Protein AF-A0A2V6I8I6-F1 (afdb_monomer)

Structure (mmCIF, N/CA/C/O backbone):
data_AF-A0A2V6I8I6-F1
#
_entry.id   AF-A0A2V6I8I6-F1
#
loop_
_atom_site.group_PDB
_atom_site.id
_atom_site.type_symbol
_atom_site.label_atom_id
_atom_site.label_alt_id
_atom_site.label_comp_id
_atom_site.label_asym_id
_atom_site.label_entity_id
_atom_site.label_seq_id
_atom_site.pdbx_PDB_ins_code
_atom_site.Cartn_x
_atom_site.Cartn_y
_atom_site.Cartn_z
_atom_site.occupancy
_atom_site.B_iso_or_equiv
_atom_site.auth_seq_id
_atom_site.auth_comp_id
_atom_s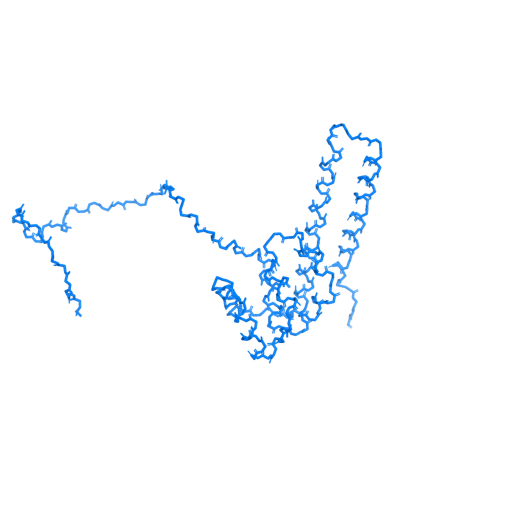ite.auth_asym_id
_atom_site.auth_atom_id
_atom_site.pdbx_PDB_model_num
ATOM 1 N N . MET A 1 1 ? 49.501 17.804 -8.052 1.00 42.06 1 MET A N 1
ATOM 2 C CA . MET A 1 1 ? 49.918 18.884 -7.128 1.00 42.06 1 MET A CA 1
ATOM 3 C C . MET A 1 1 ? 48.927 20.015 -7.360 1.00 42.06 1 MET A C 1
ATOM 5 O O . MET A 1 1 ? 48.888 20.485 -8.480 1.00 42.06 1 MET A O 1
ATOM 9 N N . ARG A 1 2 ? 47.898 20.267 -6.539 1.00 42.31 2 ARG A N 1
ATOM 10 C CA . ARG A 1 2 ? 47.811 20.448 -5.073 1.00 42.31 2 ARG A CA 1
ATOM 11 C C . ARG A 1 2 ? 48.575 21.709 -4.631 1.00 42.31 2 ARG A C 1
ATOM 13 O O . ARG A 1 2 ? 49.794 21.712 -4.727 1.00 42.31 2 ARG A O 1
ATOM 20 N N . GLY A 1 3 ? 47.825 22.701 -4.137 1.00 36.75 3 GLY A N 1
ATOM 21 C CA . GLY A 1 3 ? 48.242 24.088 -3.858 1.00 36.75 3 GLY A CA 1
ATOM 22 C C . GLY A 1 3 ? 47.828 24.974 -5.035 1.00 36.75 3 GLY A C 1
ATOM 23 O O . GLY A 1 3 ? 48.016 24.554 -6.162 1.00 36.75 3 GLY A O 1
ATOM 24 N N . GLU A 1 4 ? 47.165 26.117 -4.906 1.00 43.25 4 GLU A N 1
ATOM 25 C CA . GLU A 1 4 ? 47.156 27.172 -3.884 1.00 43.25 4 GLU A CA 1
ATOM 26 C C . GLU A 1 4 ? 45.717 27.750 -3.842 1.00 43.25 4 GLU A C 1
ATOM 28 O O . GLU A 1 4 ? 44.995 27.655 -4.826 1.00 43.25 4 GLU A O 1
ATOM 33 N N . VAL A 1 5 ? 45.146 28.251 -2.744 1.00 40.28 5 VAL A N 1
ATOM 34 C CA . VAL A 1 5 ? 45.544 29.493 -2.071 1.00 40.28 5 VAL A CA 1
ATOM 35 C C . VAL A 1 5 ? 45.120 29.429 -0.593 1.00 40.28 5 VAL A C 1
ATOM 37 O O . VAL A 1 5 ? 44.046 29.874 -0.198 1.00 40.28 5 VAL A O 1
ATOM 40 N N . SER A 1 6 ? 45.985 28.872 0.255 1.00 40.72 6 SER A N 1
ATOM 41 C CA . SER A 1 6 ? 45.969 29.171 1.690 1.00 40.72 6 SER A CA 1
ATOM 42 C C . SER A 1 6 ? 46.853 30.387 1.896 1.00 40.72 6 SER A C 1
ATOM 44 O O . SER A 1 6 ? 48.072 30.263 1.973 1.00 40.72 6 SER A O 1
ATOM 46 N N . ASN A 1 7 ? 46.252 31.572 1.955 1.00 37.06 7 ASN A N 1
ATOM 47 C CA . ASN A 1 7 ? 46.975 32.760 2.380 1.00 37.06 7 ASN A CA 1
ATOM 48 C C . ASN A 1 7 ? 46.072 33.688 3.194 1.00 37.06 7 ASN A C 1
ATOM 50 O O . ASN A 1 7 ? 45.289 34.457 2.643 1.00 37.06 7 ASN A O 1
ATOM 54 N N . LYS A 1 8 ? 46.204 33.592 4.519 1.00 43.31 8 LYS A N 1
ATOM 55 C CA . LYS A 1 8 ? 46.353 34.740 5.425 1.00 43.31 8 LYS A CA 1
ATOM 56 C C . LYS A 1 8 ? 46.844 34.234 6.783 1.00 43.31 8 LYS A C 1
ATOM 58 O O . LYS A 1 8 ? 46.110 34.137 7.759 1.00 43.31 8 LYS A O 1
ATOM 63 N N . MET A 1 9 ? 48.127 33.873 6.772 1.00 39.56 9 MET A N 1
ATOM 64 C CA . MET A 1 9 ? 48.990 33.760 7.945 1.00 39.56 9 MET A CA 1
ATOM 65 C C . MET A 1 9 ? 48.905 35.057 8.760 1.00 39.56 9 MET A C 1
ATOM 67 O O . MET A 1 9 ? 48.923 36.157 8.213 1.00 39.56 9 MET A O 1
ATOM 71 N N . SER A 1 10 ? 48.687 34.952 10.066 1.00 34.12 10 SER A N 1
ATOM 72 C CA . SER A 1 10 ? 49.778 34.777 11.033 1.00 34.12 10 SER A CA 1
ATOM 73 C C . SER A 1 10 ? 50.846 35.850 10.854 1.00 34.12 10 SER A C 1
ATOM 75 O O . SER A 1 10 ? 51.915 35.612 10.302 1.00 34.12 10 SER A O 1
ATOM 77 N N . ALA A 1 11 ? 50.568 37.040 11.377 1.00 42.19 11 ALA A N 1
ATOM 78 C CA . ALA A 1 11 ? 51.639 37.878 11.874 1.00 42.19 11 ALA A CA 1
ATOM 79 C C . ALA A 1 11 ? 51.901 37.467 13.327 1.00 42.19 11 ALA A C 1
ATOM 81 O O . ALA A 1 11 ? 51.006 37.573 14.161 1.00 42.19 11 ALA A O 1
ATOM 82 N N . ARG A 1 12 ? 53.159 37.098 13.600 1.00 47.72 12 ARG A N 1
ATOM 83 C CA . ARG A 1 12 ? 53.785 36.938 14.927 1.00 47.72 12 ARG A CA 1
ATOM 84 C C . ARG A 1 12 ? 53.616 35.570 15.592 1.00 47.72 12 ARG A C 1
ATOM 86 O O . ARG A 1 12 ? 52.873 35.429 16.548 1.00 47.72 12 ARG A O 1
ATOM 93 N N . LEU A 1 13 ? 54.406 34.600 15.143 1.00 45.06 13 LEU A N 1
ATOM 94 C CA . LEU A 1 13 ? 55.481 33.997 15.949 1.00 45.06 13 LEU A CA 1
ATOM 95 C C . LEU A 1 13 ? 56.161 32.933 15.078 1.00 45.06 13 LEU A C 1
ATOM 97 O O . LEU A 1 13 ? 55.559 31.921 14.739 1.00 45.06 13 LEU A O 1
ATOM 101 N N . GLY A 1 14 ? 57.393 33.206 14.647 1.00 49.47 14 GLY A N 1
ATOM 102 C CA . GLY A 1 14 ? 58.152 32.321 13.770 1.00 49.47 14 GLY A CA 1
ATOM 103 C C . GLY A 1 14 ? 58.474 30.988 14.437 1.00 49.47 14 GLY A C 1
ATOM 104 O O . GLY A 1 14 ? 59.374 30.928 15.269 1.00 49.47 14 GLY A O 1
ATOM 105 N N . VAL A 1 15 ? 57.774 29.928 14.028 1.00 49.12 15 VAL A N 1
ATOM 106 C CA . VAL A 1 15 ? 58.129 28.541 14.348 1.00 49.12 15 VAL A CA 1
ATOM 107 C C . VAL A 1 15 ? 57.947 27.675 13.085 1.00 49.12 15 VAL A C 1
ATOM 109 O O . VAL A 1 15 ? 56.864 27.688 12.497 1.00 49.12 15 VAL A O 1
ATOM 112 N N . PRO A 1 16 ? 58.996 26.970 12.614 1.00 48.06 16 PRO A N 1
ATOM 113 C CA . PRO A 1 16 ? 58.959 26.149 11.401 1.00 48.06 16 PRO A CA 1
ATOM 114 C C . PRO A 1 16 ? 58.152 24.847 11.571 1.00 48.06 16 PRO A C 1
ATOM 116 O O . PRO A 1 16 ? 58.114 24.245 12.640 1.00 48.06 16 PRO A O 1
ATOM 119 N N . ALA A 1 17 ? 57.528 24.392 10.477 1.00 48.44 17 ALA A N 1
ATOM 120 C CA . ALA A 1 17 ? 56.496 23.344 10.435 1.00 48.44 17 ALA A CA 1
ATOM 121 C C . ALA A 1 17 ? 56.936 21.917 10.838 1.00 48.44 17 ALA A C 1
ATOM 123 O O . ALA A 1 17 ? 56.091 21.031 10.945 1.00 48.44 17 ALA A O 1
ATOM 124 N N . SER A 1 18 ? 58.224 21.676 11.083 1.00 49.78 18 SER A N 1
ATOM 125 C CA . SER A 1 18 ? 58.762 20.323 11.297 1.00 49.78 18 SER A CA 1
ATOM 126 C C . SER A 1 18 ? 58.756 19.840 12.757 1.00 49.78 18 SER A C 1
ATOM 128 O O . SER A 1 18 ? 59.182 18.717 13.013 1.00 49.78 18 SER A O 1
ATOM 130 N N . GLU A 1 19 ? 58.257 20.631 13.715 1.00 47.44 19 GLU A N 1
ATOM 131 C CA . GLU A 1 19 ? 58.084 20.188 15.116 1.00 47.44 19 GLU A CA 1
ATOM 132 C C . GLU A 1 19 ? 56.634 19.840 15.505 1.00 47.44 19 GLU A C 1
ATOM 134 O O . GLU A 1 19 ? 56.403 19.248 16.559 1.00 47.44 19 GLU A O 1
ATOM 139 N N . PHE A 1 20 ? 55.643 20.119 14.651 1.00 46.94 20 PHE A N 1
ATOM 140 C CA . PHE A 1 20 ? 54.226 19.912 14.992 1.00 46.94 20 PHE A CA 1
ATOM 141 C C . PHE A 1 20 ? 53.772 18.439 14.921 1.00 46.94 20 PHE A C 1
ATOM 143 O O . PHE A 1 20 ? 52.757 18.065 15.507 1.00 46.94 20 PHE A O 1
ATOM 150 N N . GLU A 1 21 ? 54.535 17.571 14.250 1.00 48.62 21 GLU A N 1
ATOM 151 C CA . GLU A 1 21 ? 54.184 16.152 14.076 1.00 48.62 21 GLU A CA 1
ATOM 152 C C . GLU A 1 21 ? 54.514 15.274 15.298 1.00 48.62 21 GLU A C 1
ATOM 154 O O . GLU A 1 21 ? 54.059 14.135 15.380 1.00 48.62 21 GLU A O 1
ATOM 159 N N . LYS A 1 22 ? 55.252 15.795 16.291 1.00 47.62 22 LYS A N 1
ATOM 160 C CA . LYS A 1 22 ? 55.619 15.049 17.514 1.00 47.62 22 LYS A CA 1
ATOM 161 C C . LYS A 1 22 ? 54.734 15.336 18.734 1.00 47.62 22 LYS A C 1
ATOM 163 O O . LYS A 1 22 ? 54.980 14.767 19.794 1.00 47.62 22 LYS A O 1
ATOM 168 N N . LEU A 1 23 ? 53.697 16.171 18.601 1.00 45.03 23 LEU A N 1
ATOM 169 C CA . LEU A 1 23 ? 52.844 16.605 19.722 1.00 45.03 23 LEU A CA 1
ATOM 170 C C . LEU A 1 23 ? 51.343 16.321 19.544 1.00 45.03 23 LEU A C 1
ATOM 172 O O . LEU A 1 23 ? 50.523 16.926 20.228 1.00 45.03 23 LEU A O 1
ATOM 176 N N . THR A 1 24 ? 50.951 15.375 18.687 1.00 44.53 24 THR A N 1
ATOM 177 C CA . THR A 1 24 ? 49.543 14.947 18.597 1.00 44.53 24 THR A CA 1
ATOM 178 C C . THR A 1 24 ? 49.302 13.615 19.318 1.00 44.53 24 THR A C 1
ATOM 180 O O . THR A 1 24 ? 49.534 12.543 18.756 1.00 44.53 24 THR A O 1
ATOM 183 N N . PRO A 1 25 ? 48.792 13.623 20.565 1.00 39.00 25 PRO A N 1
ATOM 184 C CA . PRO A 1 25 ? 48.136 12.447 21.114 1.00 39.00 25 PRO A CA 1
ATOM 185 C C . PRO A 1 25 ? 46.812 12.224 20.364 1.00 39.00 25 PRO A C 1
ATOM 187 O O . PRO A 1 25 ? 45.963 13.110 20.293 1.00 39.00 25 PRO A O 1
ATOM 190 N N . LYS A 1 26 ? 46.647 11.024 19.792 1.00 44.09 26 LYS A N 1
ATOM 191 C CA . LYS A 1 26 ? 45.403 10.522 19.180 1.00 44.09 26 LYS A CA 1
ATOM 192 C C . LYS A 1 26 ? 44.199 10.737 20.115 1.00 44.09 26 LYS A C 1
ATOM 194 O O . LYS A 1 26 ? 44.185 10.125 21.186 1.00 44.09 26 LYS A O 1
ATOM 199 N N . PRO A 1 27 ? 43.145 11.464 19.703 1.00 37.09 27 PRO A N 1
ATOM 200 C CA . PRO A 1 27 ? 41.860 11.368 20.365 1.00 37.09 27 PRO A CA 1
ATOM 201 C C . PRO A 1 27 ? 41.087 10.150 19.849 1.00 37.09 27 PRO A C 1
ATOM 203 O O . PRO A 1 27 ? 40.812 9.967 18.663 1.00 37.09 27 PRO A O 1
ATOM 206 N N . ARG A 1 28 ? 40.814 9.298 20.828 1.00 31.58 28 ARG A N 1
ATOM 207 C CA . ARG A 1 28 ? 39.968 8.112 20.868 1.00 31.58 28 ARG A CA 1
ATOM 208 C C . ARG A 1 28 ? 38.515 8.469 20.524 1.00 31.58 28 ARG A C 1
ATOM 210 O O . ARG A 1 28 ? 38.040 9.533 20.897 1.00 31.58 28 ARG A O 1
ATOM 217 N N . LEU A 1 29 ? 37.832 7.542 19.849 1.00 45.44 29 LEU A N 1
ATOM 218 C CA . LEU A 1 29 ? 36.371 7.464 19.742 1.00 45.44 29 LEU A CA 1
ATOM 219 C C . LEU A 1 29 ? 35.700 7.796 21.081 1.00 45.44 29 LEU A C 1
ATOM 221 O O . LEU A 1 29 ? 36.003 7.104 22.048 1.00 45.44 29 LEU A O 1
ATOM 225 N N . GLU A 1 30 ? 34.761 8.746 21.086 1.00 32.12 30 GLU A N 1
ATOM 226 C CA . GLU A 1 30 ? 33.517 8.720 21.870 1.00 32.12 30 GLU A CA 1
ATOM 227 C C . GLU A 1 30 ? 32.466 9.632 21.213 1.00 32.12 30 GLU A C 1
ATOM 229 O O . GLU A 1 30 ? 32.769 10.681 20.647 1.00 32.12 30 GLU A O 1
ATOM 234 N N . ARG A 1 31 ? 31.222 9.153 21.238 1.00 43.47 31 ARG A N 1
ATOM 235 C CA . ARG A 1 31 ? 30.000 9.810 20.760 1.00 43.47 31 ARG A CA 1
ATOM 236 C C . ARG A 1 31 ? 29.631 10.952 21.710 1.00 43.47 31 ARG A C 1
ATOM 238 O O . ARG A 1 31 ? 29.819 10.777 22.907 1.00 43.47 31 ARG A O 1
ATOM 245 N N . THR A 1 32 ? 28.995 12.019 21.217 1.00 31.17 32 THR A N 1
ATOM 246 C CA . THR A 1 32 ? 27.831 12.685 21.852 1.00 31.17 32 THR A CA 1
ATOM 247 C C . THR A 1 32 ? 27.250 13.745 20.906 1.00 31.17 32 THR A C 1
ATOM 249 O O . THR A 1 32 ? 27.978 14.534 20.315 1.00 31.17 32 THR A O 1
ATOM 252 N N . ASN A 1 33 ? 25.924 13.689 20.751 1.00 37.03 33 ASN A N 1
ATOM 253 C CA . ASN A 1 33 ? 25.048 14.619 20.038 1.00 37.03 33 ASN A CA 1
ATOM 254 C C . ASN A 1 33 ? 25.098 16.036 20.622 1.00 37.03 33 ASN A C 1
ATOM 256 O O . ASN A 1 33 ? 24.967 16.158 21.834 1.00 37.03 33 ASN A O 1
ATOM 260 N N . GLU A 1 34 ? 25.040 17.067 19.772 1.00 35.28 34 GLU A N 1
ATOM 261 C CA . GLU A 1 34 ? 24.289 18.292 20.079 1.00 35.28 34 GLU A CA 1
ATOM 262 C C . GLU A 1 34 ? 23.527 18.808 18.848 1.00 35.28 34 GLU A C 1
ATOM 264 O O . GLU A 1 34 ? 24.036 18.870 17.729 1.00 35.28 34 GLU A O 1
ATOM 269 N N . ASN A 1 35 ? 22.257 19.114 19.110 1.00 37.06 35 ASN A N 1
ATOM 270 C CA . ASN A 1 35 ? 21.195 19.539 18.211 1.00 37.06 35 ASN A CA 1
ATOM 271 C C . ASN A 1 35 ? 21.431 20.932 17.610 1.00 37.06 35 ASN A C 1
ATOM 273 O O . ASN A 1 35 ? 21.660 21.895 18.337 1.00 37.06 35 ASN A O 1
ATOM 277 N N . GLY A 1 36 ? 21.144 21.072 16.317 1.00 32.78 36 GLY A N 1
ATOM 278 C CA . GLY A 1 36 ? 20.600 22.304 15.741 1.00 32.78 36 GLY A CA 1
ATOM 279 C C . GLY A 1 36 ? 19.350 21.946 14.931 1.00 32.78 36 GLY A C 1
ATOM 280 O O . GLY A 1 36 ? 19.430 21.008 14.134 1.00 32.78 36 GLY A O 1
ATOM 281 N N . PRO A 1 37 ? 18.191 22.614 15.105 1.00 40.50 37 PRO A N 1
ATOM 282 C CA . PRO A 1 37 ? 16.996 22.294 14.342 1.00 40.50 37 PRO A CA 1
ATOM 283 C C . PRO A 1 37 ? 17.110 22.965 12.972 1.00 40.50 37 PRO A C 1
ATOM 285 O O . PRO A 1 37 ? 16.478 23.982 12.694 1.00 40.50 37 PRO A O 1
ATOM 288 N N . ALA A 1 38 ? 17.930 22.394 12.095 1.00 40.12 38 ALA A N 1
ATOM 289 C CA . ALA A 1 38 ? 17.659 22.523 10.677 1.00 40.12 38 ALA A CA 1
ATOM 290 C C . ALA A 1 38 ? 16.430 21.650 10.427 1.00 40.12 38 ALA A C 1
ATOM 292 O O . ALA A 1 38 ? 16.531 20.429 10.337 1.00 40.12 38 ALA A O 1
ATOM 293 N N . SER A 1 39 ? 15.258 22.283 10.389 1.00 42.66 39 SER A N 1
ATOM 294 C CA . SER A 1 39 ? 14.024 21.679 9.896 1.00 42.66 39 SER A CA 1
ATOM 295 C C . SER A 1 39 ? 14.147 21.466 8.384 1.00 42.66 39 SER A C 1
ATOM 297 O O . SER A 1 39 ? 13.393 22.027 7.595 1.00 42.66 39 SER A O 1
ATOM 299 N N . SER A 1 40 ? 15.125 20.663 7.975 1.00 38.06 40 SER A N 1
ATOM 300 C CA . SER A 1 40 ? 15.004 19.862 6.776 1.00 38.06 40 SER A CA 1
ATOM 301 C C . SER A 1 40 ? 13.904 18.871 7.113 1.00 38.06 40 SER A C 1
ATOM 303 O O . SER A 1 40 ? 14.092 18.004 7.969 1.00 38.06 40 SER A O 1
ATOM 305 N N . GLN A 1 41 ? 12.732 19.040 6.508 1.00 40.03 41 GLN A N 1
ATOM 306 C CA . GLN A 1 41 ? 11.821 17.921 6.330 1.00 40.03 41 GLN A CA 1
ATOM 307 C C . GLN A 1 41 ? 12.617 16.886 5.538 1.00 40.03 41 GLN A C 1
ATOM 309 O O . GLN A 1 41 ? 12.656 16.930 4.321 1.00 40.03 41 GLN A O 1
ATOM 314 N N . ALA A 1 42 ? 13.381 16.044 6.232 1.00 37.47 42 ALA A N 1
ATOM 315 C CA . ALA A 1 42 ? 13.926 14.855 5.626 1.00 37.47 42 ALA A CA 1
ATOM 316 C C . ALA A 1 42 ? 12.695 14.069 5.193 1.00 37.47 42 ALA A C 1
ATOM 318 O O . ALA A 1 42 ? 11.884 13.736 6.070 1.00 37.47 42 ALA A O 1
ATOM 319 N N . ALA A 1 43 ? 12.512 13.821 3.891 1.00 45.56 43 ALA A N 1
ATOM 320 C CA . ALA A 1 43 ? 11.528 12.844 3.466 1.00 45.56 43 ALA A CA 1
ATOM 321 C C . ALA A 1 43 ? 11.760 11.603 4.309 1.00 45.56 43 ALA A C 1
ATOM 323 O O . ALA A 1 43 ? 12.832 10.987 4.296 1.00 45.56 43 ALA A O 1
ATOM 324 N N . ILE A 1 44 ? 10.757 11.286 5.118 1.00 54.16 44 ILE A N 1
ATOM 325 C CA . ILE A 1 44 ? 10.716 10.037 5.843 1.00 54.16 44 ILE A CA 1
ATOM 326 C C . ILE A 1 44 ? 10.682 8.998 4.733 1.00 54.16 44 ILE A C 1
ATOM 328 O O . ILE A 1 44 ? 9.671 8.870 4.043 1.00 54.16 44 ILE A O 1
ATOM 332 N N . ALA A 1 45 ? 11.819 8.336 4.502 1.00 56.28 45 ALA A N 1
ATOM 333 C CA . ALA A 1 45 ? 11.905 7.276 3.515 1.00 56.28 45 ALA A CA 1
ATOM 334 C C . ALA A 1 45 ? 10.729 6.326 3.769 1.00 56.28 45 ALA A C 1
ATOM 336 O O . ALA A 1 45 ? 10.506 5.947 4.930 1.00 56.28 45 ALA A O 1
ATOM 337 N N . PRO A 1 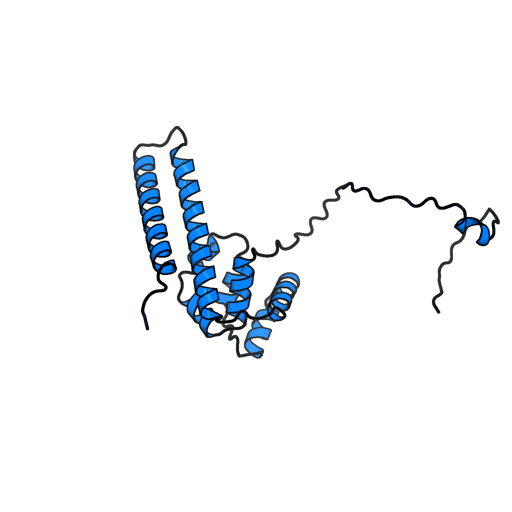46 ? 9.935 5.994 2.738 1.00 64.56 46 PRO A N 1
ATOM 338 C CA . PRO A 1 46 ? 8.741 5.210 2.957 1.00 64.56 46 PRO A CA 1
ATOM 339 C C . PRO A 1 46 ? 9.129 3.877 3.575 1.00 64.56 46 PRO A C 1
ATOM 341 O O . PRO A 1 46 ? 10.225 3.344 3.360 1.00 64.56 46 PRO A O 1
ATOM 344 N N . ARG A 1 47 ? 8.206 3.346 4.371 1.00 79.56 47 ARG A N 1
ATOM 345 C CA . ARG A 1 47 ? 8.349 2.015 4.945 1.00 79.56 47 ARG A CA 1
ATOM 346 C C . ARG A 1 47 ? 8.689 1.017 3.830 1.00 79.56 47 ARG A C 1
ATOM 348 O O . ARG A 1 47 ? 8.254 1.167 2.689 1.00 79.56 47 ARG A O 1
ATOM 355 N N . HIS A 1 48 ? 9.504 0.018 4.158 1.00 83.69 48 HIS A N 1
ATOM 356 C CA . HIS A 1 48 ? 10.062 -0.903 3.166 1.00 83.69 48 HIS A CA 1
ATOM 357 C C . HIS A 1 48 ? 8.986 -1.602 2.314 1.00 83.69 48 HIS A C 1
ATOM 359 O O . HIS A 1 48 ? 9.172 -1.752 1.111 1.00 83.69 48 HIS A O 1
ATOM 365 N N . ASP A 1 49 ? 7.848 -1.950 2.918 1.00 86.44 49 ASP A N 1
ATOM 366 C CA . ASP A 1 49 ? 6.664 -2.494 2.242 1.00 86.44 49 ASP A CA 1
ATOM 367 C C . ASP A 1 49 ? 6.140 -1.562 1.134 1.00 86.44 49 ASP A C 1
ATOM 369 O O . ASP A 1 49 ? 5.967 -1.986 -0.008 1.00 86.44 49 ASP A O 1
ATOM 373 N N . ILE A 1 50 ? 5.965 -0.275 1.437 1.00 92.00 50 ILE A N 1
ATOM 374 C CA . ILE A 1 50 ? 5.512 0.739 0.474 1.00 92.00 50 ILE A CA 1
ATOM 375 C C . ILE A 1 50 ? 6.554 0.944 -0.630 1.00 92.00 50 ILE A C 1
ATOM 377 O O . ILE A 1 50 ? 6.196 1.021 -1.801 1.00 92.00 50 ILE A O 1
ATOM 381 N N . ALA A 1 51 ? 7.843 0.991 -0.284 1.00 92.00 51 ALA A N 1
ATOM 382 C CA . ALA A 1 51 ? 8.914 1.152 -1.266 1.00 92.00 51 ALA A CA 1
ATOM 383 C C . ALA A 1 51 ? 8.949 -0.002 -2.286 1.00 92.00 51 ALA A C 1
ATOM 385 O O . ALA A 1 51 ? 9.125 0.235 -3.483 1.00 92.00 51 ALA A O 1
ATOM 386 N N . VAL A 1 52 ? 8.743 -1.244 -1.832 1.00 92.31 52 VAL A N 1
ATOM 387 C CA . VAL A 1 52 ? 8.657 -2.411 -2.723 1.00 92.31 52 VAL A CA 1
ATOM 388 C C . VAL A 1 52 ? 7.416 -2.326 -3.614 1.00 92.31 52 VAL A C 1
ATOM 390 O O . VAL A 1 52 ? 7.521 -2.563 -4.815 1.00 92.31 52 VAL A O 1
ATOM 393 N N . LEU A 1 53 ? 6.263 -1.922 -3.076 1.00 95.06 53 LEU A N 1
ATOM 394 C CA . LEU A 1 53 ? 5.053 -1.716 -3.880 1.00 95.06 53 LEU A CA 1
ATOM 395 C C . LEU A 1 53 ? 5.233 -0.607 -4.932 1.00 95.06 53 LEU A C 1
ATOM 397 O O . LEU A 1 53 ? 4.812 -0.788 -6.073 1.00 95.06 53 LEU A O 1
ATOM 401 N N . CYS A 1 54 ? 5.918 0.493 -4.596 1.00 95.31 54 CYS A N 1
ATOM 402 C CA . CYS A 1 54 ? 6.279 1.536 -5.561 1.00 95.31 54 CYS A CA 1
ATOM 403 C C . CYS A 1 54 ? 7.157 0.979 -6.684 1.00 95.31 54 CYS A C 1
ATOM 405 O O . CYS A 1 54 ? 6.880 1.216 -7.857 1.00 95.31 54 CYS A O 1
ATOM 407 N N . LEU A 1 55 ? 8.202 0.221 -6.335 1.00 94.81 55 LEU A N 1
ATOM 408 C CA . LEU A 1 55 ? 9.100 -0.404 -7.306 1.00 94.81 55 LEU A CA 1
ATOM 409 C C . LEU A 1 55 ? 8.337 -1.290 -8.298 1.00 94.81 55 LEU A C 1
ATOM 411 O O . LEU A 1 55 ? 8.567 -1.201 -9.504 1.00 94.81 55 LEU A O 1
ATOM 415 N N . LEU A 1 56 ? 7.437 -2.133 -7.788 1.00 95.12 56 LEU A N 1
ATOM 416 C CA . LEU A 1 56 ? 6.636 -3.054 -8.594 1.00 95.12 56 LEU A CA 1
ATOM 417 C C . LEU A 1 56 ? 5.670 -2.294 -9.506 1.00 95.12 56 LEU A C 1
ATOM 419 O O . LEU A 1 56 ? 5.631 -2.558 -10.704 1.00 95.12 56 LEU A O 1
ATOM 423 N N . ALA A 1 57 ? 4.973 -1.287 -8.974 1.00 95.81 57 ALA A N 1
ATOM 424 C CA . ALA A 1 57 ? 4.054 -0.456 -9.749 1.00 95.81 57 ALA A CA 1
ATOM 425 C C . ALA A 1 57 ? 4.748 0.341 -10.870 1.00 95.81 57 ALA A C 1
ATOM 427 O O . ALA A 1 57 ? 4.115 0.660 -11.874 1.00 95.81 57 ALA A O 1
ATOM 428 N N . LEU A 1 58 ? 6.033 0.669 -10.709 1.00 94.62 58 LEU A N 1
ATOM 429 C CA . LEU A 1 58 ? 6.813 1.420 -11.695 1.00 94.62 58 LEU A CA 1
ATOM 430 C C . LEU A 1 58 ? 7.414 0.550 -12.803 1.00 94.62 58 LEU A C 1
ATOM 432 O O . LEU A 1 58 ? 7.694 1.073 -13.879 1.00 94.62 58 LEU A O 1
ATOM 436 N N . ARG A 1 59 ? 7.681 -0.734 -12.538 1.00 93.75 59 ARG A N 1
ATOM 437 C CA . ARG A 1 59 ? 8.538 -1.568 -13.403 1.00 93.75 59 ARG A CA 1
ATOM 438 C C . ARG A 1 59 ? 7.900 -2.849 -13.916 1.00 93.75 59 ARG A C 1
ATOM 440 O O . ARG A 1 59 ? 8.494 -3.476 -14.784 1.00 93.75 59 ARG A O 1
ATOM 447 N N . ASP A 1 60 ? 6.753 -3.249 -13.381 1.00 94.44 60 ASP A N 1
ATOM 448 C CA . ASP A 1 60 ? 6.084 -4.485 -13.775 1.00 94.44 60 ASP A CA 1
ATOM 449 C C . ASP A 1 60 ? 4.611 -4.213 -14.095 1.00 94.44 60 ASP A C 1
ATOM 451 O O . ASP A 1 60 ? 3.834 -3.786 -13.237 1.00 94.44 60 ASP A O 1
ATOM 455 N N . GLU A 1 61 ? 4.225 -4.432 -15.355 1.00 94.19 61 GLU A N 1
ATOM 456 C CA . GLU A 1 61 ? 2.865 -4.155 -15.828 1.00 94.19 61 GLU A CA 1
ATOM 457 C C . GLU A 1 61 ? 1.823 -5.025 -15.110 1.00 94.19 61 GLU A C 1
ATOM 459 O O . GLU A 1 61 ? 0.770 -4.525 -14.706 1.00 94.19 61 GLU A O 1
ATOM 464 N N . ALA A 1 62 ? 2.123 -6.309 -14.897 1.00 93.94 62 ALA A N 1
ATOM 465 C CA . ALA A 1 62 ? 1.202 -7.247 -14.264 1.00 93.94 62 ALA A CA 1
ATOM 466 C C . ALA A 1 62 ? 0.961 -6.899 -12.786 1.00 93.94 62 ALA A C 1
ATOM 468 O O . ALA A 1 62 ? -0.188 -6.828 -12.348 1.00 93.94 62 ALA A O 1
ATOM 469 N N . ALA A 1 63 ? 2.021 -6.614 -12.028 1.00 95.25 63 ALA A N 1
ATOM 470 C CA . ALA A 1 63 ? 1.930 -6.166 -10.643 1.00 95.25 63 ALA A CA 1
ATOM 471 C C . ALA A 1 63 ? 1.211 -4.817 -10.529 1.00 95.25 63 ALA A C 1
ATOM 473 O O . ALA A 1 63 ? 0.366 -4.641 -9.649 1.00 95.25 63 ALA A O 1
ATOM 474 N N . ARG A 1 64 ? 1.488 -3.869 -11.436 1.00 95.94 64 ARG A N 1
ATOM 475 C CA . ARG A 1 64 ? 0.768 -2.590 -11.474 1.00 95.94 64 ARG A CA 1
ATOM 476 C C . ARG A 1 64 ? -0.725 -2.801 -11.708 1.00 95.94 64 ARG A C 1
ATOM 478 O O . ARG A 1 64 ? -1.538 -2.220 -10.994 1.00 95.94 64 ARG A O 1
ATOM 485 N N . LYS A 1 65 ? -1.088 -3.637 -12.684 1.00 95.69 65 LYS A N 1
ATOM 486 C CA . LYS A 1 65 ? -2.486 -3.965 -12.980 1.00 95.69 65 LYS A CA 1
ATOM 487 C C . LYS A 1 65 ? -3.175 -4.599 -11.773 1.00 95.69 65 LYS A C 1
ATOM 489 O O . LYS A 1 65 ? -4.253 -4.144 -11.405 1.00 95.69 65 LYS A O 1
ATOM 494 N N . PHE A 1 66 ? -2.523 -5.564 -11.124 1.00 95.75 66 PHE A N 1
ATOM 495 C CA . PHE A 1 66 ? -3.027 -6.160 -9.889 1.00 95.75 66 PHE A CA 1
ATOM 496 C C . PHE A 1 66 ? -3.338 -5.089 -8.835 1.00 95.75 66 PHE A C 1
ATOM 498 O O . PHE A 1 66 ? -4.434 -5.097 -8.283 1.00 95.75 66 PHE A O 1
ATOM 505 N N . LEU A 1 67 ? -2.420 -4.144 -8.590 1.00 96.00 67 LEU A N 1
ATOM 506 C CA . LEU A 1 67 ? -2.608 -3.067 -7.607 1.00 96.00 67 LEU A CA 1
ATOM 507 C C . LEU A 1 67 ? -3.752 -2.112 -7.979 1.00 96.00 67 LEU A C 1
ATOM 509 O O . LEU A 1 67 ? -4.477 -1.660 -7.095 1.00 96.00 67 LEU A O 1
ATOM 513 N N . LEU A 1 68 ? -3.938 -1.822 -9.269 1.00 96.31 68 LEU A N 1
ATOM 514 C CA . LEU A 1 68 ? -5.037 -0.981 -9.757 1.00 96.31 68 LEU A CA 1
ATOM 515 C C . LEU A 1 68 ? -6.416 -1.621 -9.586 1.00 96.31 68 LEU A C 1
ATOM 517 O O . LEU A 1 68 ? -7.395 -0.896 -9.431 1.00 96.31 68 LEU A O 1
ATOM 521 N N . GLU A 1 69 ? -6.494 -2.951 -9.613 1.00 95.88 69 GLU A N 1
ATOM 522 C CA . GLU A 1 69 ? -7.730 -3.704 -9.363 1.00 95.88 69 GLU A CA 1
ATOM 523 C C . GLU A 1 69 ? -8.123 -3.710 -7.873 1.00 95.88 69 GLU A C 1
ATOM 525 O O . GLU A 1 69 ? -9.248 -4.074 -7.529 1.00 95.88 69 GLU A O 1
ATOM 530 N N . GLN A 1 70 ? -7.224 -3.282 -6.980 1.00 94.25 70 GLN A N 1
ATOM 531 C CA . GLN A 1 70 ? -7.481 -3.209 -5.543 1.00 94.25 70 GLN A CA 1
ATOM 532 C C . GLN A 1 70 ? -8.203 -1.920 -5.145 1.00 94.25 70 GLN A C 1
ATOM 534 O O . GLN A 1 70 ? -8.186 -0.914 -5.852 1.00 94.25 70 GLN A O 1
ATOM 539 N N . ASN A 1 71 ? -8.751 -1.910 -3.927 1.00 92.06 71 ASN A N 1
ATOM 540 C CA . ASN A 1 71 ? -9.330 -0.718 -3.302 1.00 92.06 71 ASN A CA 1
ATOM 541 C C . ASN A 1 71 ? -8.243 0.238 -2.764 1.00 92.06 71 ASN A C 1
ATOM 543 O O . ASN A 1 71 ? -8.173 0.543 -1.570 1.00 92.06 71 ASN A O 1
ATOM 547 N N . TRP A 1 72 ? -7.295 0.613 -3.624 1.00 94.69 72 TRP A N 1
ATOM 548 C CA . TRP A 1 72 ? -6.050 1.244 -3.199 1.00 94.69 72 TRP A CA 1
ATOM 549 C C . TRP A 1 72 ? -6.237 2.678 -2.705 1.00 94.69 72 TRP A C 1
ATOM 551 O O . TRP A 1 72 ? -5.498 3.114 -1.824 1.00 94.69 72 TRP A O 1
ATOM 561 N N . ARG A 1 73 ? -7.235 3.407 -3.212 1.00 94.81 73 ARG A N 1
ATOM 562 C CA . ARG A 1 73 ? -7.483 4.806 -2.832 1.00 94.81 73 ARG A CA 1
ATOM 563 C C . ARG A 1 73 ? -7.810 4.910 -1.345 1.00 94.81 73 ARG A C 1
ATOM 565 O O . ARG A 1 73 ? -7.193 5.685 -0.621 1.00 94.81 73 ARG A O 1
ATOM 572 N N . GLU A 1 74 ? -8.733 4.082 -0.884 1.00 91.06 74 GLU A N 1
ATOM 573 C CA . GLU A 1 74 ? -9.261 4.052 0.476 1.00 91.06 74 GLU A CA 1
ATOM 574 C C . GLU A 1 74 ? -8.227 3.508 1.460 1.00 91.06 74 GLU A C 1
ATOM 576 O O . GLU A 1 74 ? -8.130 3.997 2.587 1.00 91.06 74 GLU A O 1
ATOM 581 N N . VAL A 1 75 ? -7.451 2.501 1.044 1.00 91.06 75 VAL A N 1
ATOM 582 C CA . VAL A 1 75 ? -6.415 1.891 1.885 1.00 91.06 75 VAL A CA 1
ATOM 583 C C . VAL A 1 75 ? -5.242 2.850 2.069 1.00 91.06 75 VAL A C 1
ATOM 585 O O . VAL A 1 75 ? -4.839 3.104 3.204 1.00 91.06 75 VAL A O 1
ATOM 588 N N . LEU A 1 76 ? -4.702 3.414 0.983 1.00 93.44 76 LEU A N 1
ATOM 589 C CA . LEU A 1 76 ? -3.505 4.255 1.056 1.00 93.44 76 LEU A CA 1
ATOM 590 C C . LEU A 1 76 ? -3.770 5.605 1.741 1.00 93.44 76 LEU A C 1
ATOM 592 O O . LEU A 1 76 ? -2.880 6.109 2.418 1.00 93.44 76 LEU A O 1
ATOM 596 N N . GLN A 1 77 ? -4.994 6.147 1.669 1.00 91.44 77 GLN A N 1
ATOM 597 C CA . GLN A 1 77 ? -5.384 7.365 2.406 1.00 91.44 77 GLN A CA 1
ATOM 598 C C . GLN A 1 77 ? -5.209 7.252 3.928 1.00 91.44 77 GLN A C 1
ATOM 600 O O . GLN A 1 77 ? -5.081 8.262 4.619 1.00 91.44 77 GLN A O 1
ATOM 605 N N . GLN A 1 78 ? -5.213 6.034 4.468 1.00 86.94 78 GLN A N 1
ATOM 606 C CA . GLN A 1 78 ? -5.114 5.785 5.907 1.00 86.94 78 GLN A CA 1
ATOM 607 C C . GLN A 1 78 ? -3.672 5.525 6.365 1.00 86.94 78 GLN A C 1
ATOM 609 O O . GLN A 1 78 ? -3.417 5.346 7.561 1.00 86.94 78 GLN A O 1
ATOM 614 N N . ILE A 1 79 ? -2.723 5.480 5.426 1.00 89.06 79 ILE A N 1
ATOM 615 C CA . ILE A 1 79 ? -1.346 5.054 5.660 1.00 89.06 79 ILE A CA 1
ATOM 616 C C . ILE A 1 79 ? -0.412 6.235 5.416 1.00 89.06 79 ILE A C 1
ATOM 618 O O . ILE A 1 79 ? -0.206 6.670 4.289 1.00 89.06 79 ILE A O 1
ATOM 622 N N . SER A 1 80 ? 0.203 6.730 6.488 1.00 86.62 80 SER A N 1
ATOM 623 C CA . SER A 1 80 ? 1.228 7.772 6.393 1.00 86.62 80 SER A CA 1
ATOM 624 C C . SER A 1 80 ? 2.439 7.276 5.598 1.00 86.62 80 SER A C 1
ATOM 626 O O . SER A 1 80 ? 2.958 6.191 5.889 1.00 86.62 80 SER A O 1
ATOM 628 N N . GLY A 1 81 ? 2.917 8.075 4.643 1.00 86.50 81 GLY A N 1
ATOM 629 C CA . GLY A 1 81 ? 4.061 7.721 3.797 1.00 86.50 81 GLY A CA 1
ATOM 630 C C . GLY A 1 81 ? 3.693 6.910 2.548 1.00 86.50 81 GLY A C 1
ATOM 631 O O . GLY A 1 81 ? 4.593 6.418 1.868 1.00 86.50 81 GLY A O 1
ATOM 632 N N . ALA A 1 82 ? 2.400 6.730 2.255 1.00 92.56 82 ALA A N 1
ATOM 633 C CA . ALA A 1 82 ? 1.907 6.045 1.057 1.00 92.56 82 ALA A CA 1
ATOM 634 C C . ALA A 1 82 ? 1.533 6.994 -0.098 1.00 92.56 82 ALA A C 1
ATOM 636 O O . ALA A 1 82 ? 1.054 6.546 -1.142 1.00 92.56 82 ALA A O 1
ATOM 637 N N . GLU A 1 83 ? 1.750 8.298 0.064 1.00 92.81 83 GLU A N 1
ATOM 638 C CA . GLU A 1 83 ? 1.293 9.342 -0.856 1.00 92.81 83 GLU A CA 1
ATOM 639 C C . GLU A 1 83 ? 1.917 9.178 -2.247 1.00 92.81 83 GLU A C 1
ATOM 641 O O . GLU A 1 83 ? 1.226 9.276 -3.261 1.00 92.81 83 GLU A O 1
ATOM 646 N N . LEU A 1 84 ? 3.212 8.854 -2.306 1.00 94.00 84 LEU A N 1
ATOM 647 C CA . LEU A 1 84 ? 3.906 8.644 -3.574 1.00 94.00 84 LEU A CA 1
ATOM 648 C C . LEU A 1 84 ? 3.418 7.374 -4.292 1.00 94.00 84 LEU A C 1
ATOM 650 O O . LEU A 1 84 ? 3.253 7.398 -5.509 1.00 94.00 84 LEU A O 1
ATOM 654 N N . LEU A 1 85 ? 3.097 6.299 -3.559 1.00 95.62 85 LEU A N 1
ATOM 655 C CA . LEU A 1 85 ? 2.480 5.100 -4.143 1.00 95.62 85 LEU A CA 1
ATOM 656 C C . LEU A 1 85 ? 1.099 5.420 -4.725 1.00 95.62 85 LEU A C 1
ATOM 658 O O . LEU A 1 85 ? 0.806 5.034 -5.855 1.00 95.62 85 LEU A O 1
ATOM 662 N N . ALA A 1 86 ? 0.274 6.170 -3.989 1.00 95.38 86 ALA A N 1
ATOM 663 C CA . ALA A 1 86 ? -1.036 6.598 -4.471 1.00 95.38 86 ALA A CA 1
ATOM 664 C C . ALA A 1 86 ? -0.915 7.431 -5.759 1.00 95.38 86 ALA A C 1
ATOM 666 O O . ALA A 1 86 ? -1.651 7.187 -6.710 1.00 95.38 86 ALA A O 1
ATOM 667 N N . ARG A 1 87 ? 0.062 8.347 -5.841 1.00 95.25 87 ARG A N 1
ATOM 668 C CA . ARG A 1 87 ? 0.340 9.123 -7.065 1.00 95.25 87 ARG A CA 1
ATOM 669 C C . ARG A 1 87 ? 0.793 8.249 -8.239 1.00 95.25 87 ARG A C 1
ATOM 671 O O . ARG A 1 87 ? 0.372 8.496 -9.366 1.00 95.25 87 ARG A O 1
ATOM 678 N N . ILE A 1 88 ? 1.623 7.230 -7.999 1.00 95.44 88 ILE A N 1
ATOM 679 C CA . ILE A 1 88 ? 2.053 6.279 -9.042 1.00 95.44 88 ILE A CA 1
ATOM 680 C C . ILE A 1 88 ? 0.845 5.514 -9.607 1.00 95.44 88 ILE A C 1
ATOM 682 O O . ILE A 1 88 ? 0.712 5.375 -10.828 1.00 95.44 88 ILE A O 1
ATOM 686 N N . LEU A 1 89 ? -0.049 5.036 -8.737 1.00 96.12 89 LEU A N 1
ATOM 687 C CA . LEU A 1 89 ? -1.251 4.298 -9.144 1.00 96.12 89 LEU A CA 1
ATOM 688 C C . LEU A 1 89 ? -2.296 5.202 -9.815 1.00 96.12 89 LEU A C 1
ATOM 690 O O . LEU A 1 89 ? -2.938 4.778 -10.768 1.00 96.12 89 LEU A O 1
ATOM 694 N N . GLU A 1 90 ? -2.424 6.457 -9.384 1.00 96.06 90 GLU A N 1
ATOM 695 C CA . GLU A 1 90 ? -3.301 7.448 -10.025 1.00 96.06 90 GLU A CA 1
ATOM 696 C C . GLU A 1 90 ? -2.835 7.823 -11.440 1.00 96.06 90 GLU A C 1
ATOM 698 O O . GLU A 1 90 ? -3.648 8.134 -12.306 1.00 96.06 90 GLU A O 1
ATOM 703 N N . SER A 1 91 ? -1.521 7.825 -11.676 1.00 94.44 91 SER A N 1
ATOM 704 C CA . SER A 1 91 ? -0.953 8.270 -12.948 1.00 94.44 91 SER A CA 1
ATOM 705 C C . SER A 1 91 ? -1.288 7.336 -14.120 1.00 94.44 91 SER A C 1
ATOM 707 O O . SER A 1 91 ? -1.549 6.145 -13.956 1.00 94.44 91 SER A O 1
ATOM 709 N N . GLU A 1 92 ? -1.174 7.846 -15.346 1.00 90.38 92 GLU A N 1
ATOM 710 C CA . GLU A 1 92 ? -1.261 7.034 -16.570 1.00 90.38 92 GLU A CA 1
ATOM 711 C C . GLU A 1 92 ? 0.060 6.309 -16.902 1.00 90.38 92 GLU A C 1
ATOM 713 O O . GLU A 1 92 ? 0.335 5.988 -18.062 1.00 90.38 92 GLU A O 1
ATOM 718 N N . LEU A 1 93 ? 0.901 6.064 -15.890 1.00 92.50 93 LEU A N 1
ATOM 719 C CA . LEU A 1 93 ? 2.207 5.444 -16.061 1.00 92.50 93 LEU A CA 1
ATOM 720 C C . LEU A 1 93 ? 2.093 4.043 -16.677 1.00 92.50 93 LEU A C 1
ATOM 722 O O . LEU A 1 93 ? 1.351 3.185 -16.196 1.00 92.50 93 LEU A O 1
ATOM 726 N N . ARG A 1 94 ? 2.880 3.802 -17.724 1.00 92.12 94 ARG A N 1
ATOM 727 C CA . ARG A 1 94 ? 3.065 2.494 -18.356 1.00 92.12 94 ARG A CA 1
ATOM 728 C C . ARG A 1 94 ? 4.499 2.030 -18.093 1.00 92.12 94 ARG A C 1
ATOM 730 O O . ARG A 1 94 ? 5.413 2.667 -18.613 1.00 92.12 94 ARG A O 1
ATOM 737 N N . PRO A 1 95 ? 4.713 0.956 -17.309 1.00 89.75 95 PRO A N 1
ATOM 738 C CA . PRO A 1 95 ? 6.057 0.499 -16.943 1.00 89.75 95 PRO A CA 1
ATOM 739 C C . PRO A 1 95 ? 6.991 0.230 -18.134 1.00 89.75 95 PRO A C 1
ATOM 741 O O . PRO A 1 95 ? 8.182 0.521 -18.054 1.00 89.75 95 PRO A O 1
ATOM 744 N N . ASP A 1 96 ? 6.442 -0.252 -19.253 1.00 88.88 96 ASP A N 1
ATOM 745 C CA . ASP A 1 96 ? 7.202 -0.579 -20.468 1.00 88.88 96 ASP A CA 1
ATOM 746 C C . ASP A 1 96 ? 7.378 0.599 -21.443 1.00 88.88 96 ASP A C 1
ATOM 748 O O . ASP A 1 96 ? 7.981 0.441 -22.506 1.00 88.88 96 ASP A O 1
ATOM 752 N N . ASP A 1 97 ? 6.869 1.789 -21.105 1.00 91.94 97 ASP A N 1
ATOM 753 C CA . ASP A 1 97 ? 6.999 2.995 -21.926 1.00 91.94 97 ASP A CA 1
ATOM 754 C C . ASP A 1 97 ? 7.886 4.049 -21.233 1.00 91.94 97 ASP A C 1
ATOM 756 O O . ASP A 1 97 ? 7.435 4.765 -20.328 1.00 91.94 97 ASP A O 1
ATOM 760 N N . PRO A 1 98 ? 9.141 4.225 -21.689 1.00 89.00 98 PRO A N 1
ATOM 761 C CA . PRO A 1 98 ? 10.045 5.233 -21.146 1.00 89.00 98 PRO A CA 1
ATOM 762 C C . PRO A 1 98 ? 9.507 6.668 -21.240 1.00 89.00 98 PRO A C 1
ATOM 764 O O . PRO A 1 98 ? 9.865 7.510 -20.416 1.00 89.00 98 PRO A O 1
ATOM 767 N N . VAL A 1 99 ? 8.660 6.981 -22.229 1.00 93.31 99 VAL A N 1
ATOM 768 C CA . VAL A 1 99 ? 8.070 8.324 -22.379 1.00 93.31 99 VAL A CA 1
ATOM 769 C C . VAL A 1 99 ? 7.060 8.585 -21.266 1.00 93.31 99 VAL A C 1
ATOM 771 O O . VAL A 1 99 ? 7.052 9.667 -20.671 1.00 93.31 99 VAL A O 1
ATOM 774 N N . SER A 1 100 ? 6.247 7.579 -20.953 1.00 93.62 100 SER A N 1
ATOM 775 C CA . SER A 1 100 ? 5.287 7.614 -19.854 1.00 93.62 100 SER A CA 1
ATOM 776 C C . SER A 1 100 ? 5.987 7.784 -18.500 1.00 93.62 100 SER A C 1
ATOM 778 O O . SER A 1 100 ? 5.625 8.674 -17.727 1.00 93.62 100 SER A O 1
ATOM 780 N N . LEU A 1 101 ? 7.061 7.022 -18.252 1.00 92.44 101 LEU A N 1
ATOM 781 C CA . LEU A 1 101 ? 7.859 7.151 -17.029 1.00 92.44 101 LEU A CA 1
ATOM 782 C C . LEU A 1 101 ? 8.487 8.546 -16.891 1.00 92.44 101 LEU A C 1
ATOM 784 O O . LEU A 1 101 ? 8.363 9.168 -15.841 1.00 92.44 101 LEU A O 1
ATOM 788 N N . ASN A 1 102 ? 9.111 9.077 -17.946 1.00 92.25 102 ASN A N 1
ATOM 789 C CA . ASN A 1 102 ? 9.707 10.420 -17.909 1.00 92.25 102 ASN A CA 1
ATOM 790 C C . ASN A 1 102 ? 8.657 11.518 -17.683 1.00 92.25 102 ASN A C 1
ATOM 792 O O . ASN A 1 102 ? 8.908 12.486 -16.965 1.00 92.25 102 ASN A O 1
ATOM 796 N N . SER A 1 103 ? 7.468 11.350 -18.266 1.00 94.12 103 SER A N 1
ATOM 797 C CA . SER A 1 103 ? 6.344 12.267 -18.062 1.00 94.12 103 SER A CA 1
ATOM 798 C C . SER A 1 103 ? 5.902 12.275 -16.598 1.00 94.12 103 SER A C 1
ATOM 800 O O . SER A 1 103 ? 5.715 13.350 -16.030 1.00 94.12 103 SER A O 1
ATOM 802 N N . PHE A 1 104 ? 5.822 11.104 -15.958 1.00 94.62 104 PHE A N 1
ATOM 803 C CA . PHE A 1 104 ? 5.578 10.997 -14.517 1.00 94.62 104 PHE A CA 1
ATOM 804 C C . PHE A 1 104 ? 6.698 11.649 -13.690 1.00 94.62 104 PHE A C 1
ATOM 806 O O . PHE A 1 104 ? 6.406 12.473 -12.826 1.00 94.62 104 PHE A O 1
ATOM 813 N N . MET A 1 105 ? 7.969 11.355 -13.994 1.00 93.06 105 MET A N 1
ATOM 814 C CA . MET A 1 105 ? 9.131 11.922 -13.290 1.00 93.06 105 MET A CA 1
ATOM 815 C C . MET A 1 105 ? 9.132 13.457 -13.314 1.00 93.06 105 MET A C 1
ATOM 817 O O . MET A 1 105 ? 9.417 14.081 -12.299 1.00 93.06 105 MET A O 1
ATOM 821 N N . SER A 1 106 ? 8.718 14.077 -14.425 1.00 94.00 106 SER A N 1
ATOM 822 C CA . SER A 1 106 ? 8.651 15.544 -14.550 1.00 94.00 106 SER A CA 1
ATOM 823 C C . SER A 1 106 ? 7.632 16.231 -13.626 1.00 94.00 106 SER A C 1
ATOM 825 O O . SER A 1 106 ? 7.692 17.445 -13.435 1.00 94.00 106 SER A O 1
ATOM 827 N N . GLN A 1 107 ? 6.688 15.470 -13.063 1.00 92.75 107 GLN A N 1
ATOM 828 C CA . GLN A 1 107 ? 5.664 15.960 -12.132 1.00 92.75 107 GLN A CA 1
ATOM 829 C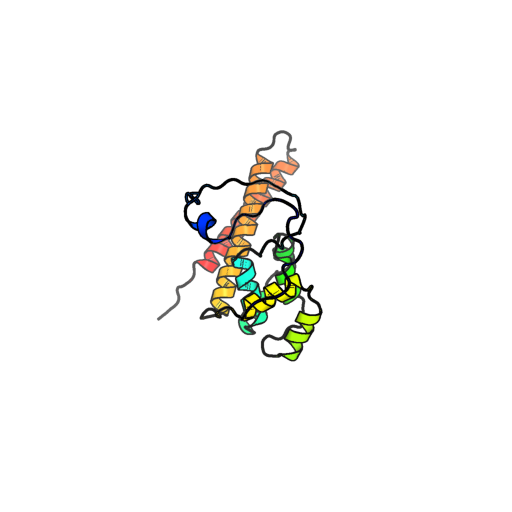 C . GLN A 1 107 ? 6.080 15.799 -10.662 1.00 92.75 107 GLN A C 1
ATOM 831 O O . GLN A 1 107 ? 5.323 16.167 -9.756 1.00 92.75 107 GLN A O 1
ATOM 836 N N . LEU A 1 108 ? 7.240 15.195 -10.408 1.00 93.50 108 LEU A N 1
ATOM 837 C CA . LEU A 1 108 ? 7.763 14.963 -9.070 1.00 93.50 108 LEU A CA 1
ATOM 838 C C . LEU A 1 108 ? 8.585 16.158 -8.587 1.00 93.50 108 LEU A C 1
ATOM 840 O O . LEU A 1 108 ? 9.160 16.918 -9.364 1.00 93.50 108 LEU A O 1
ATOM 844 N N . THR A 1 109 ? 8.650 16.320 -7.271 1.00 93.31 109 THR A N 1
ATOM 845 C CA . THR A 1 109 ? 9.658 17.187 -6.652 1.00 93.31 109 THR A CA 1
ATOM 846 C C . THR A 1 109 ? 11.046 16.548 -6.766 1.00 93.31 109 THR A C 1
ATOM 848 O O . THR A 1 109 ? 11.164 15.335 -6.911 1.00 93.31 109 THR A O 1
ATOM 851 N N . ALA A 1 110 ? 12.115 17.340 -6.630 1.00 91.50 110 ALA A N 1
ATOM 852 C CA . ALA A 1 110 ? 13.488 16.824 -6.704 1.00 91.50 110 ALA A CA 1
ATOM 853 C C . ALA A 1 110 ? 13.781 15.709 -5.675 1.00 91.50 110 ALA A C 1
ATOM 855 O O . ALA A 1 110 ? 14.582 14.812 -5.927 1.00 91.50 110 ALA A O 1
ATOM 856 N N . GLU A 1 111 ? 13.127 15.755 -4.513 1.00 90.31 111 GLU A N 1
ATOM 857 C CA . GLU A 1 111 ? 13.262 14.734 -3.472 1.00 90.31 111 GLU A CA 1
ATOM 858 C C . GLU A 1 111 ? 12.554 13.428 -3.858 1.00 90.31 111 GLU A C 1
ATOM 860 O O . GLU A 1 111 ? 13.144 12.349 -3.778 1.00 90.31 111 GLU A O 1
ATOM 865 N N . GLU A 1 112 ? 11.316 13.522 -4.348 1.00 92.00 112 GLU A N 1
ATOM 866 C CA . GLU A 1 112 ? 10.557 12.375 -4.856 1.00 92.00 112 GLU A CA 1
ATOM 867 C C . GLU A 1 112 ? 11.243 11.739 -6.071 1.00 92.00 112 GLU A C 1
ATOM 869 O O . GLU A 1 112 ? 11.344 10.516 -6.150 1.00 92.00 112 GLU A O 1
ATOM 874 N N . GLU A 1 113 ? 11.769 12.552 -6.988 1.00 93.06 113 GLU A N 1
ATOM 875 C CA . GLU A 1 113 ? 12.528 12.087 -8.149 1.00 93.06 113 GLU A CA 1
ATOM 876 C C . GLU A 1 113 ? 13.770 11.293 -7.719 1.00 93.06 113 GLU A C 1
ATOM 878 O O . GLU A 1 113 ? 14.058 10.230 -8.278 1.00 93.06 113 GLU A O 1
ATOM 883 N N . GLY A 1 114 ? 14.474 11.760 -6.682 1.00 91.88 114 GLY A N 1
ATOM 884 C CA . GLY A 1 114 ? 15.604 11.049 -6.087 1.00 91.88 114 GLY A CA 1
ATOM 885 C C . GLY A 1 114 ? 15.211 9.683 -5.514 1.00 91.88 114 GLY A C 1
ATOM 886 O O . GLY A 1 114 ? 15.914 8.695 -5.745 1.00 91.88 114 GLY A O 1
ATOM 887 N N . LEU A 1 115 ? 14.069 9.598 -4.823 1.00 91.31 115 LEU A N 1
ATOM 888 C CA . LEU A 1 115 ? 13.536 8.335 -4.293 1.00 91.31 115 LEU A CA 1
ATOM 889 C C . LEU A 1 115 ? 13.143 7.364 -5.409 1.00 91.31 115 LEU A C 1
ATOM 891 O O . LEU A 1 115 ? 13.549 6.200 -5.382 1.00 91.31 115 LEU A O 1
ATOM 895 N N . VAL A 1 116 ? 12.395 7.841 -6.406 1.00 91.75 116 VAL A N 1
ATOM 896 C CA . VAL A 1 116 ? 11.963 7.015 -7.539 1.00 91.75 116 VAL A CA 1
ATOM 897 C C . VAL A 1 116 ? 13.169 6.518 -8.329 1.00 91.75 116 VAL A C 1
ATOM 899 O O . VAL A 1 116 ? 13.263 5.325 -8.615 1.00 91.75 116 VAL A O 1
ATOM 902 N N . SER A 1 117 ? 14.143 7.389 -8.596 1.00 91.06 117 SER A N 1
ATOM 903 C CA . SER A 1 117 ? 15.401 7.007 -9.246 1.00 91.06 117 SER A CA 1
ATOM 904 C C . SER A 1 117 ? 16.139 5.928 -8.453 1.00 91.06 117 SER A C 1
ATOM 906 O O . SER A 1 117 ? 16.584 4.932 -9.028 1.00 91.06 117 SER A O 1
ATOM 908 N N . ALA A 1 118 ? 16.215 6.067 -7.125 1.00 90.50 118 ALA A N 1
ATOM 909 C CA . ALA A 1 118 ? 16.829 5.061 -6.268 1.00 90.50 118 ALA A CA 1
ATOM 910 C C . ALA A 1 118 ? 16.103 3.708 -6.349 1.00 90.50 118 ALA A C 1
ATOM 912 O O . ALA A 1 118 ? 16.772 2.675 -6.396 1.00 90.50 118 ALA A O 1
ATOM 913 N N . TRP A 1 119 ? 14.766 3.684 -6.412 1.00 91.00 119 TRP A N 1
ATOM 914 C CA . TRP A 1 119 ? 13.999 2.447 -6.613 1.00 91.00 119 TRP A CA 1
ATOM 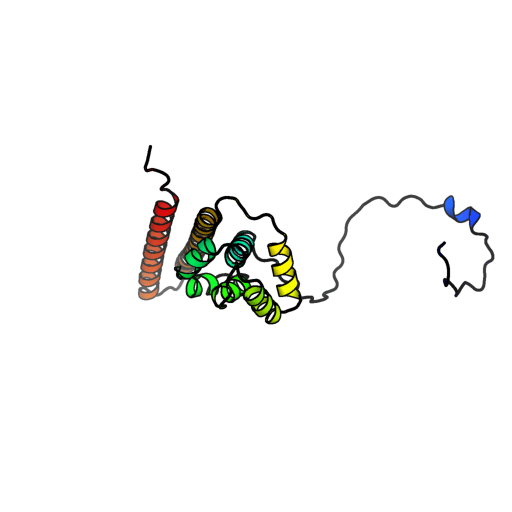915 C C . TRP A 1 119 ? 14.251 1.824 -7.979 1.00 91.00 119 TRP A C 1
ATOM 917 O O . TRP A 1 119 ? 14.498 0.623 -8.059 1.00 91.00 119 TRP A O 1
ATOM 927 N N . LEU A 1 120 ? 14.271 2.619 -9.048 1.00 89.94 120 LEU A N 1
ATOM 928 C CA . LEU A 1 120 ? 14.524 2.114 -10.399 1.00 89.94 120 LEU A CA 1
ATOM 929 C C . LEU A 1 120 ? 15.896 1.427 -10.528 1.00 89.94 120 LEU A C 1
ATOM 931 O O . LEU A 1 120 ? 16.036 0.494 -11.319 1.00 89.94 120 LEU A O 1
ATOM 935 N N . MET A 1 121 ? 16.879 1.815 -9.708 1.00 89.56 121 MET A N 1
ATOM 936 C CA . MET A 1 121 ? 18.188 1.152 -9.630 1.00 89.56 121 MET A CA 1
ATOM 937 C C . MET A 1 121 ? 18.195 -0.138 -8.791 1.00 89.56 121 MET A C 1
ATOM 939 O O . MET A 1 121 ? 19.159 -0.904 -8.863 1.00 89.56 121 MET A O 1
ATOM 943 N N . GLN A 1 122 ? 17.157 -0.408 -7.992 1.00 88.56 122 GLN A N 1
ATOM 944 C CA . GLN A 1 122 ? 17.089 -1.623 -7.178 1.00 88.56 122 GLN A CA 1
ATOM 945 C C . GLN A 1 122 ? 16.867 -2.873 -8.032 1.00 88.56 122 GLN A C 1
ATOM 947 O O . GLN A 1 122 ? 16.325 -2.844 -9.142 1.00 88.56 122 GLN A O 1
ATOM 952 N N . LYS A 1 123 ? 17.291 -4.013 -7.484 1.00 88.06 123 LYS A N 1
ATOM 953 C CA . LYS A 1 123 ? 17.053 -5.316 -8.097 1.00 88.06 123 LYS A CA 1
ATOM 954 C C . LYS A 1 123 ? 15.562 -5.647 -8.022 1.00 88.06 123 LYS A C 1
ATOM 956 O O . LYS A 1 123 ? 14.981 -5.643 -6.942 1.00 88.06 123 LYS A O 1
ATOM 961 N N . MET A 1 124 ? 14.976 -5.975 -9.169 1.00 90.25 124 MET A N 1
ATOM 962 C CA . MET A 1 124 ? 13.586 -6.415 -9.263 1.00 90.25 124 MET A CA 1
ATOM 963 C C . MET A 1 124 ? 13.460 -7.823 -8.644 1.00 90.25 124 MET A C 1
ATOM 965 O O . MET A 1 124 ? 14.313 -8.680 -8.920 1.00 90.25 124 MET A O 1
ATOM 969 N N . PRO A 1 125 ? 12.487 -8.058 -7.748 1.00 88.56 125 PRO A N 1
ATOM 970 C CA . PRO A 1 125 ? 12.290 -9.374 -7.154 1.00 88.56 125 PRO A CA 1
ATOM 971 C C . PRO A 1 125 ? 11.821 -10.380 -8.212 1.00 88.56 125 PRO A C 1
ATOM 973 O O . PRO A 1 125 ? 11.109 -10.025 -9.144 1.00 88.56 125 PRO A O 1
ATOM 976 N N . ALA A 1 126 ? 12.199 -11.652 -8.069 1.00 85.44 126 ALA A N 1
ATOM 977 C CA . ALA A 1 126 ? 11.577 -12.701 -8.876 1.00 85.44 126 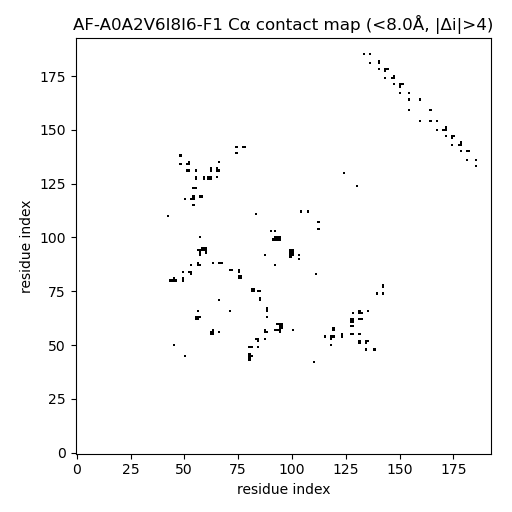ALA A CA 1
ATOM 978 C C . ALA A 1 126 ? 10.079 -12.787 -8.529 1.00 85.44 126 ALA A C 1
ATOM 980 O O . ALA A 1 126 ? 9.716 -12.559 -7.376 1.00 85.44 126 ALA A O 1
ATOM 981 N N . ASN A 1 127 ? 9.235 -13.110 -9.512 1.00 91.12 127 ASN A N 1
ATOM 982 C CA . ASN A 1 127 ? 7.776 -13.204 -9.367 1.00 91.12 127 ASN A CA 1
ATOM 983 C C . ASN A 1 127 ? 7.128 -11.900 -8.856 1.00 91.12 127 ASN A C 1
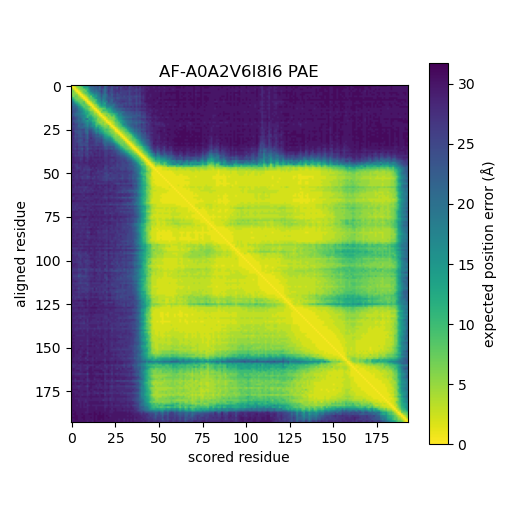ATOM 985 O O . ASN A 1 127 ? 6.459 -11.878 -7.824 1.00 91.12 127 ASN A O 1
ATOM 989 N N . ALA A 1 128 ? 7.327 -10.801 -9.589 1.00 91.69 128 ALA A N 1
ATOM 990 C CA . ALA A 1 128 ? 6.851 -9.461 -9.237 1.00 91.69 128 ALA A CA 1
ATOM 991 C C . ALA A 1 128 ? 5.380 -9.408 -8.775 1.00 91.69 128 ALA A C 1
ATOM 993 O O . ALA A 1 128 ? 5.080 -8.758 -7.775 1.00 91.69 128 ALA A O 1
ATOM 994 N N . THR A 1 129 ? 4.479 -10.121 -9.456 1.00 91.50 129 THR A N 1
ATOM 995 C CA . THR A 1 129 ? 3.048 -10.162 -9.117 1.00 91.50 129 THR A CA 1
ATOM 996 C C . THR A 1 129 ? 2.777 -10.844 -7.774 1.00 91.50 129 THR A C 1
ATOM 998 O O . THR A 1 129 ? 2.116 -10.253 -6.927 1.00 91.50 129 THR A O 1
ATOM 1001 N N . GLU A 1 130 ? 3.351 -12.025 -7.519 1.00 92.06 130 GLU A N 1
ATOM 1002 C CA . GLU A 1 130 ? 3.200 -12.736 -6.234 1.00 92.06 130 GLU A CA 1
ATOM 1003 C C . GLU A 1 130 ? 3.742 -11.898 -5.068 1.00 92.06 130 GLU A C 1
ATOM 1005 O O . GLU A 1 130 ? 3.167 -11.844 -3.979 1.00 92.06 130 GLU A O 1
ATOM 1010 N N . VAL A 1 131 ? 4.853 -11.198 -5.308 1.00 93.12 131 VAL A N 1
ATOM 1011 C CA . VAL A 1 131 ? 5.447 -10.294 -4.324 1.00 93.12 131 VAL A CA 1
ATOM 1012 C C . VAL A 1 131 ? 4.531 -9.091 -4.078 1.00 93.12 131 VAL A C 1
ATOM 1014 O O . VAL A 1 131 ? 4.333 -8.719 -2.920 1.00 93.12 131 VAL A O 1
ATOM 1017 N N . ALA A 1 132 ? 3.926 -8.514 -5.121 1.00 94.31 132 ALA A N 1
ATOM 1018 C CA . ALA A 1 132 ? 2.950 -7.432 -4.981 1.00 94.31 132 ALA A CA 1
ATOM 1019 C C . ALA A 1 132 ? 1.734 -7.874 -4.160 1.00 94.31 132 ALA A C 1
ATOM 1021 O O . ALA A 1 132 ? 1.351 -7.173 -3.224 1.00 94.31 132 ALA A O 1
ATOM 1022 N N . GLU A 1 133 ? 1.177 -9.049 -4.455 1.00 93.62 133 GLU A N 1
ATOM 1023 C CA . GLU A 1 133 ? 0.068 -9.650 -3.708 1.00 93.62 133 GLU A CA 1
ATOM 1024 C C . GLU A 1 133 ? 0.409 -9.832 -2.227 1.00 93.62 133 GLU A C 1
ATOM 1026 O O . GLU A 1 133 ? -0.343 -9.398 -1.350 1.00 93.62 133 GLU A O 1
ATOM 1031 N N . GLY A 1 134 ? 1.567 -10.429 -1.932 1.00 91.75 134 GLY A N 1
ATOM 1032 C CA . GLY A 1 134 ? 2.018 -10.661 -0.562 1.00 91.75 134 GLY A CA 1
ATOM 1033 C C . GLY A 1 134 ? 2.183 -9.364 0.233 1.00 91.75 134 GLY A C 1
ATOM 1034 O O . GLY A 1 134 ? 1.665 -9.248 1.348 1.00 91.75 134 GLY A O 1
ATOM 1035 N N . TRP A 1 135 ? 2.857 -8.364 -0.344 1.00 93.75 135 TRP A N 1
ATOM 1036 C CA . TRP A 1 135 ? 3.044 -7.067 0.314 1.00 93.75 135 TRP A CA 1
ATOM 1037 C C . TRP A 1 135 ? 1.740 -6.288 0.456 1.00 93.75 135 TRP A C 1
ATOM 1039 O O . TRP A 1 135 ? 1.510 -5.692 1.508 1.00 93.75 135 TRP A O 1
ATOM 1049 N N . TRP A 1 136 ? 0.867 -6.325 -0.551 1.00 94.75 136 TRP A N 1
ATOM 1050 C CA . TRP A 1 136 ? -0.442 -5.678 -0.500 1.00 94.75 136 TRP A CA 1
ATOM 1051 C C . TRP A 1 136 ? -1.327 -6.276 0.600 1.00 94.75 136 TRP A C 1
ATOM 1053 O O . TRP A 1 136 ? -1.860 -5.550 1.442 1.00 94.75 136 TRP A O 1
ATOM 1063 N N . ASN A 1 137 ? -1.409 -7.606 0.667 1.00 92.06 137 ASN A N 1
ATOM 1064 C CA . ASN A 1 137 ? -2.153 -8.307 1.712 1.00 92.06 137 ASN A CA 1
ATOM 1065 C C . ASN A 1 137 ? -1.582 -8.014 3.104 1.00 92.06 137 ASN A C 1
ATOM 1067 O O . ASN A 1 137 ? -2.339 -7.740 4.039 1.00 92.06 137 ASN A O 1
ATOM 1071 N N . GLY A 1 138 ? -0.253 -8.014 3.243 1.00 91.19 138 GLY A N 1
ATOM 1072 C CA . GLY A 1 138 ? 0.418 -7.639 4.488 1.00 91.19 138 GLY A CA 1
ATOM 1073 C C . GLY A 1 138 ? 0.106 -6.202 4.918 1.00 91.19 138 GLY A C 1
ATOM 1074 O O . GLY A 1 138 ? -0.161 -5.955 6.099 1.00 91.19 138 GLY A O 1
ATOM 1075 N N . LEU A 1 139 ? 0.066 -5.269 3.963 1.00 91.69 139 LEU A N 1
ATOM 1076 C CA . LEU A 1 139 ? -0.284 -3.870 4.200 1.00 91.69 139 LEU A CA 1
ATOM 1077 C C . LEU A 1 139 ? -1.725 -3.732 4.710 1.00 91.69 139 LEU A C 1
ATOM 1079 O O . LEU A 1 139 ? -1.947 -3.089 5.737 1.00 91.69 139 LEU A O 1
ATOM 1083 N N . ILE A 1 140 ? -2.693 -4.385 4.055 1.00 91.75 140 ILE A N 1
ATOM 1084 C CA . ILE A 1 140 ? -4.098 -4.361 4.493 1.00 91.75 140 ILE A CA 1
ATOM 1085 C C . ILE A 1 140 ? -4.237 -4.983 5.886 1.00 91.75 140 ILE A C 1
ATOM 1087 O O . ILE A 1 140 ? -4.883 -4.400 6.757 1.00 91.75 140 ILE A O 1
ATOM 1091 N N . GLN A 1 141 ? -3.604 -6.134 6.136 1.00 91.25 141 GLN A N 1
ATOM 1092 C CA . GLN A 1 141 ? -3.639 -6.770 7.455 1.00 91.25 141 GLN A CA 1
ATOM 1093 C C . GLN A 1 141 ? -3.090 -5.849 8.549 1.00 91.25 141 GLN A C 1
ATOM 1095 O O . GLN A 1 141 ? -3.674 -5.768 9.631 1.00 91.25 141 GLN A O 1
ATOM 1100 N N . ALA A 1 142 ? -1.983 -5.150 8.289 1.00 89.56 142 ALA A N 1
ATOM 1101 C CA . ALA A 1 142 ? -1.411 -4.203 9.241 1.00 89.56 142 ALA A CA 1
ATOM 1102 C C . ALA A 1 142 ? -2.369 -3.031 9.520 1.00 89.56 142 ALA A C 1
ATOM 1104 O O . ALA A 1 142 ? -2.555 -2.655 10.680 1.00 89.56 142 ALA A O 1
ATOM 1105 N N . THR A 1 143 ? -3.016 -2.497 8.481 1.00 89.94 143 THR A N 1
ATOM 1106 C CA . THR A 1 143 ? -4.004 -1.416 8.605 1.00 89.94 143 THR A CA 1
ATOM 1107 C C . THR A 1 143 ? -5.222 -1.853 9.417 1.00 89.94 143 THR A C 1
ATOM 1109 O O . THR A 1 143 ? -5.589 -1.174 10.376 1.00 89.94 143 THR A O 1
ATOM 1112 N N . LEU A 1 144 ? -5.800 -3.018 9.116 1.00 91.06 144 LEU A N 1
ATOM 1113 C CA . LEU A 1 144 ? -6.951 -3.546 9.854 1.00 91.06 144 LEU A CA 1
ATOM 1114 C C . LEU A 1 144 ? -6.611 -3.877 11.312 1.00 91.06 144 LEU A C 1
ATOM 1116 O O . LEU A 1 144 ? -7.397 -3.576 12.207 1.00 91.06 144 LEU A O 1
ATOM 1120 N N . ARG A 1 145 ? -5.426 -4.444 11.584 1.00 91.62 145 ARG A N 1
ATOM 1121 C CA . ARG A 1 145 ? -4.962 -4.686 12.965 1.00 91.62 145 ARG A CA 1
ATOM 1122 C C . ARG A 1 145 ? -4.846 -3.387 13.753 1.00 91.62 145 ARG A C 1
ATOM 1124 O O . ARG A 1 145 ? -5.268 -3.342 14.904 1.00 91.62 145 ARG A O 1
ATOM 1131 N N . ARG A 1 146 ? -4.322 -2.329 13.130 1.00 91.19 146 ARG A N 1
ATOM 1132 C CA . ARG A 1 146 ? -4.231 -1.006 13.757 1.00 91.19 146 ARG A CA 1
ATOM 1133 C C . ARG A 1 146 ? -5.614 -0.419 14.043 1.00 91.19 146 ARG A C 1
ATOM 1135 O O . ARG A 1 146 ? -5.823 0.121 15.124 1.00 91.19 146 ARG A O 1
ATOM 1142 N N . GLN A 1 147 ? -6.555 -0.518 13.104 1.00 91.06 147 GLN A N 1
ATOM 1143 C CA . GLN A 1 147 ? -7.931 -0.059 13.330 1.00 91.06 147 GLN A CA 1
ATOM 1144 C C . GLN A 1 147 ? -8.598 -0.827 14.475 1.00 91.06 147 GLN A C 1
ATOM 1146 O O . GLN A 1 147 ? -9.207 -0.212 15.348 1.00 91.06 147 GLN A O 1
ATOM 1151 N N . LEU A 1 148 ? -8.410 -2.150 14.519 1.00 92.88 148 LEU A N 1
ATOM 1152 C CA . LEU A 1 148 ? -8.916 -2.996 15.596 1.00 92.88 148 LEU A CA 1
ATOM 1153 C C . LEU A 1 148 ? -8.345 -2.571 16.954 1.00 92.88 148 LEU A C 1
ATOM 1155 O O . LEU A 1 148 ? -9.101 -2.403 17.904 1.00 92.88 148 LEU A O 1
ATOM 1159 N N . GLU A 1 149 ? -7.035 -2.332 17.041 1.00 93.38 149 GLU A N 1
ATOM 1160 C CA . GLU A 1 149 ? -6.389 -1.852 18.269 1.00 93.38 149 GLU A CA 1
ATOM 1161 C C . GLU A 1 149 ? -6.959 -0.498 18.726 1.00 93.38 149 GLU A C 1
ATOM 1163 O O . GLU A 1 149 ? -7.221 -0.294 19.916 1.00 93.38 149 GLU A O 1
ATOM 1168 N N . ILE A 1 150 ? -7.203 0.423 17.788 1.00 92.25 150 ILE A N 1
ATOM 1169 C CA . ILE A 1 150 ? -7.817 1.725 18.077 1.00 92.25 150 ILE A CA 1
ATOM 1170 C C . ILE A 1 150 ? -9.249 1.542 18.595 1.00 92.25 150 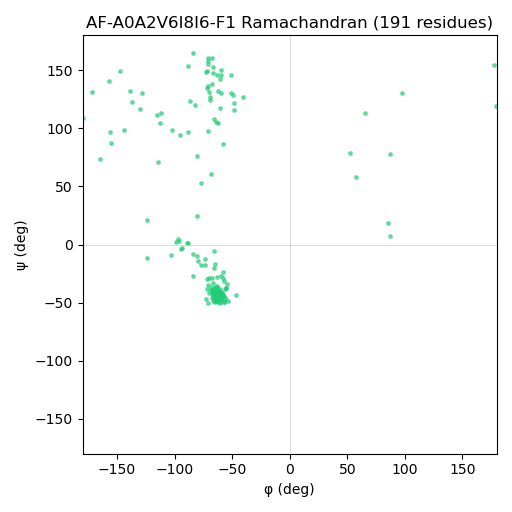ILE A C 1
ATOM 1172 O O . ILE A 1 150 ? -9.609 2.158 19.602 1.00 92.25 150 ILE A O 1
ATOM 1176 N N . ALA A 1 151 ? -10.057 0.700 17.949 1.00 92.00 151 ALA A N 1
ATOM 1177 C CA . ALA A 1 151 ? -11.433 0.426 18.358 1.00 92.00 151 ALA A CA 1
ATOM 1178 C C . ALA A 1 151 ? -11.491 -0.246 19.742 1.00 92.00 151 ALA A C 1
ATOM 1180 O O . ALA A 1 151 ? -12.242 0.192 20.617 1.00 92.00 151 ALA A O 1
ATOM 1181 N N . GLU A 1 152 ? -10.636 -1.241 19.991 1.00 91.94 152 GLU A N 1
ATOM 1182 C CA . GLU A 1 152 ? -10.516 -1.903 21.294 1.00 91.94 152 GLU A CA 1
ATOM 1183 C C . GLU A 1 152 ? -10.055 -0.931 22.388 1.00 91.94 152 GLU A C 1
ATOM 1185 O O . GLU A 1 152 ? -10.571 -0.966 23.507 1.00 91.94 152 GLU A O 1
ATOM 1190 N N . THR A 1 153 ? -9.122 -0.030 22.073 1.00 92.25 153 THR A N 1
ATOM 1191 C CA . THR A 1 153 ? -8.668 1.008 23.009 1.00 92.25 153 THR A CA 1
ATOM 1192 C C . THR A 1 153 ? -9.791 1.990 23.331 1.00 92.25 153 THR A C 1
ATOM 1194 O O . THR A 1 153 ? -10.001 2.309 24.501 1.00 92.25 153 THR A O 1
AT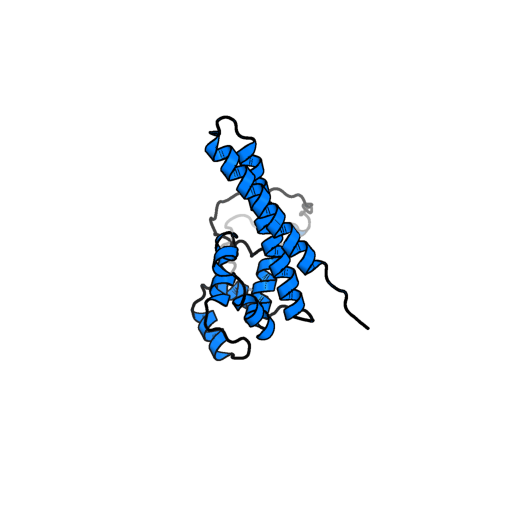OM 1197 N N . ARG A 1 154 ? -10.562 2.424 22.323 1.00 90.06 154 ARG A N 1
ATOM 1198 C CA . ARG A 1 154 ? -11.739 3.287 22.519 1.00 90.06 154 ARG A CA 1
ATOM 1199 C C . ARG A 1 154 ? -12.781 2.622 23.404 1.00 90.06 154 ARG A C 1
ATOM 1201 O O . ARG A 1 154 ? -13.311 3.273 24.294 1.00 90.06 154 ARG A O 1
ATOM 1208 N N . MET A 1 155 ? -13.019 1.326 23.221 1.00 90.00 155 MET A N 1
ATOM 1209 C CA . MET A 1 155 ? -13.991 0.571 24.010 1.00 90.00 155 MET A CA 1
ATOM 1210 C C . MET A 1 155 ? -13.619 0.448 25.499 1.00 90.00 155 MET A C 1
ATOM 1212 O O . MET A 1 155 ? -14.487 0.210 26.335 1.00 90.00 155 MET A O 1
ATOM 1216 N N . ARG A 1 156 ? -12.339 0.635 25.847 1.00 88.69 156 ARG A N 1
ATOM 1217 C CA . ARG A 1 156 ? -11.859 0.667 27.240 1.00 88.69 156 ARG A CA 1
ATOM 1218 C C . ARG A 1 156 ? -12.011 2.039 27.902 1.00 88.69 156 ARG A C 1
ATOM 1220 O O . ARG A 1 156 ? -11.760 2.147 29.102 1.00 88.69 156 ARG A O 1
ATOM 1227 N N . LEU A 1 157 ? -12.382 3.082 27.155 1.00 87.31 157 LEU A N 1
ATOM 1228 C CA . LEU A 1 157 ? -12.556 4.417 27.716 1.00 87.31 157 LEU A CA 1
ATOM 1229 C C . LEU A 1 157 ? -13.826 4.476 28.579 1.00 87.31 157 LEU A C 1
ATOM 1231 O O . LEU A 1 157 ? -14.886 4.003 28.161 1.00 87.31 157 LEU A O 1
ATOM 1235 N N . PRO A 1 158 ? -13.758 5.078 29.778 1.00 74.81 158 PRO A N 1
ATOM 1236 C CA . PRO A 1 158 ? -14.960 5.375 30.541 1.00 74.81 158 PRO A CA 1
ATOM 1237 C C . PRO A 1 158 ? -15.790 6.445 29.808 1.00 74.81 158 PRO A C 1
ATOM 1239 O O . PRO A 1 158 ? -15.224 7.306 29.142 1.00 74.81 158 PRO A O 1
ATOM 1242 N N . GLN A 1 159 ? -17.114 6.436 30.015 1.00 82.94 159 GLN A N 1
ATOM 1243 C CA . GLN A 1 159 ? -18.101 7.411 29.492 1.00 82.94 159 GLN A CA 1
ATOM 1244 C C . GLN A 1 159 ? -18.667 7.167 28.080 1.00 82.94 159 GLN A C 1
ATOM 1246 O O . GLN A 1 159 ? -19.274 8.069 27.511 1.00 82.94 159 GLN A O 1
ATOM 1251 N N . LEU A 1 160 ? -18.560 5.955 27.533 1.00 87.75 160 LEU A N 1
ATOM 1252 C CA . LEU A 1 160 ? -19.292 5.605 26.311 1.00 87.75 160 LEU A CA 1
ATOM 1253 C C . LEU A 1 160 ? -20.795 5.461 26.582 1.00 87.75 160 LEU A C 1
ATOM 1255 O O . LEU A 1 160 ? -21.213 4.824 27.554 1.00 87.75 160 LEU A O 1
ATOM 1259 N N . THR A 1 161 ? -21.615 6.008 25.692 1.00 90.56 161 THR A N 1
ATOM 1260 C CA . THR A 1 161 ? -23.058 5.751 25.676 1.00 90.56 161 THR A CA 1
ATOM 1261 C C . THR A 1 161 ? -23.346 4.322 25.216 1.00 90.56 161 THR A C 1
ATOM 1263 O O . THR A 1 161 ? -22.564 3.708 24.489 1.00 90.56 161 THR A O 1
ATOM 1266 N N . THR A 1 162 ? -24.516 3.784 25.571 1.00 87.81 162 THR A N 1
ATOM 1267 C CA . THR A 1 162 ? -24.936 2.443 25.127 1.00 87.81 162 THR A CA 1
ATOM 1268 C C . THR A 1 162 ? -24.907 2.297 23.600 1.00 87.81 162 THR A C 1
ATOM 1270 O O . THR A 1 162 ? -24.517 1.248 23.095 1.00 87.81 162 THR A O 1
ATOM 1273 N N . GLY A 1 163 ? -25.274 3.346 22.854 1.00 90.44 163 GLY A N 1
ATOM 1274 C CA . GLY A 1 163 ? -25.232 3.336 21.388 1.00 90.44 163 GLY A CA 1
ATOM 1275 C C . GLY A 1 163 ? -23.808 3.264 20.829 1.00 90.44 163 GLY A C 1
ATOM 1276 O O . GLY A 1 163 ? -23.548 2.486 19.913 1.00 90.44 163 GLY A O 1
ATOM 1277 N N . GLU A 1 164 ? -22.869 4.014 21.409 1.00 91.38 164 GLU A N 1
ATOM 1278 C CA . GLU A 1 164 ? -21.453 3.969 21.016 1.00 91.38 164 GLU A CA 1
ATOM 1279 C C . GLU A 1 164 ? -20.817 2.613 21.324 1.00 91.38 164 GLU A C 1
ATOM 1281 O O . GLU A 1 164 ? -20.061 2.097 20.504 1.00 91.38 164 GLU A O 1
ATOM 1286 N N . VAL A 1 165 ? -21.167 2.002 22.461 1.00 91.31 165 VAL A N 1
ATOM 1287 C CA . VAL A 1 165 ? -20.709 0.649 22.810 1.00 91.31 165 VAL A CA 1
ATOM 1288 C C . VAL A 1 165 ? -21.169 -0.370 21.767 1.00 91.31 165 VAL A C 1
ATOM 1290 O O . VAL A 1 165 ? -20.353 -1.160 21.296 1.00 91.31 165 VAL A O 1
ATOM 1293 N N . VAL A 1 166 ? -22.446 -0.345 21.373 1.00 93.50 166 VAL A N 1
ATOM 1294 C CA . VAL A 1 166 ? -22.984 -1.274 20.363 1.00 93.50 166 VAL A CA 1
ATOM 1295 C C . VAL A 1 166 ? -22.323 -1.054 18.998 1.00 93.50 166 VAL A C 1
ATOM 1297 O O . VAL A 1 166 ? -21.953 -2.025 18.336 1.00 93.50 166 VAL A O 1
ATOM 1300 N N . ASN A 1 167 ? -22.117 0.201 18.589 1.00 93.00 167 ASN A N 1
ATOM 1301 C CA . ASN A 1 167 ? -21.442 0.514 17.327 1.00 93.00 167 ASN A CA 1
ATOM 1302 C C . ASN A 1 167 ? -19.978 0.047 17.319 1.00 93.00 167 ASN A C 1
ATOM 1304 O O . ASN A 1 167 ? -19.562 -0.598 16.359 1.00 93.00 167 ASN A O 1
ATOM 1308 N N . LEU A 1 168 ? -19.218 0.302 18.391 1.00 92.50 168 LEU A N 1
ATOM 1309 C CA . LEU A 1 168 ? -17.825 -0.148 18.509 1.00 92.50 168 LEU A CA 1
ATOM 1310 C C . LEU A 1 168 ? -17.714 -1.676 18.563 1.00 92.50 168 LEU A C 1
ATOM 1312 O O . LEU A 1 168 ? -16.808 -2.246 17.962 1.00 92.50 168 LEU A O 1
ATOM 1316 N N . GLN A 1 169 ? -18.639 -2.361 19.244 1.00 91.62 169 GLN A N 1
ATOM 1317 C CA . GLN A 1 169 ? -18.689 -3.827 19.242 1.00 91.62 169 GLN A CA 1
ATOM 1318 C C . GLN A 1 169 ? -18.897 -4.381 17.836 1.00 91.62 169 GLN A C 1
ATOM 1320 O O . GLN A 1 169 ? -18.207 -5.324 17.448 1.00 91.62 169 GLN A O 1
ATOM 1325 N N . LYS A 1 170 ? -19.823 -3.788 17.077 1.00 94.75 170 LYS A N 1
ATOM 1326 C CA . LYS A 1 170 ? -20.057 -4.165 15.685 1.00 94.75 170 LYS A CA 1
ATOM 1327 C C . LYS A 1 170 ? -18.803 -3.938 14.837 1.00 94.75 170 LYS A C 1
ATOM 1329 O O . LYS A 1 170 ? -18.364 -4.864 14.169 1.00 94.75 170 LYS A O 1
ATOM 1334 N N . GLU A 1 171 ? -18.187 -2.761 14.937 1.00 94.00 171 GLU A N 1
ATOM 1335 C CA . GLU A 1 171 ? -16.947 -2.434 14.220 1.00 94.00 171 GLU A CA 1
ATOM 1336 C C . GLU A 1 171 ? -15.825 -3.442 14.528 1.00 94.00 171 GLU A C 1
ATOM 1338 O O . GLU A 1 171 ? -15.178 -3.953 13.618 1.00 94.00 171 GLU A O 1
ATOM 1343 N N . ILE A 1 172 ? -15.630 -3.806 15.799 1.00 93.38 172 ILE A N 1
ATOM 1344 C CA . ILE A 1 172 ? -14.631 -4.802 16.217 1.00 93.38 172 ILE A CA 1
ATOM 1345 C C . ILE A 1 172 ? -14.905 -6.183 15.602 1.00 93.38 172 ILE A C 1
ATOM 1347 O O . ILE A 1 172 ? -13.962 -6.862 15.187 1.00 93.38 172 ILE A O 1
ATOM 1351 N N . VAL A 1 173 ? -16.168 -6.620 15.564 1.00 94.56 173 VAL A N 1
ATOM 1352 C CA . VAL A 1 173 ? -16.548 -7.899 14.939 1.00 94.56 173 VAL A CA 1
ATOM 1353 C C . VAL A 1 173 ? -16.270 -7.855 13.437 1.00 94.56 173 VAL A C 1
ATOM 1355 O O . VAL A 1 173 ? -15.556 -8.727 12.940 1.00 94.56 173 VAL A O 1
ATOM 1358 N N . ASP A 1 174 ? -16.723 -6.805 12.752 1.00 94.12 174 ASP A N 1
ATOM 1359 C CA . ASP A 1 174 ? -16.541 -6.629 11.308 1.00 94.12 174 ASP A CA 1
ATOM 1360 C C . ASP A 1 174 ? -15.042 -6.608 10.931 1.00 94.12 174 ASP A C 1
ATOM 1362 O O . ASP A 1 174 ? -14.613 -7.282 9.990 1.00 94.12 174 ASP A O 1
ATOM 1366 N N . LEU A 1 175 ? -14.204 -5.896 11.697 1.00 92.12 175 LEU A N 1
ATOM 1367 C CA . LEU A 1 175 ? -12.750 -5.839 11.477 1.00 92.12 175 LEU A CA 1
ATOM 1368 C C . LEU A 1 175 ? -12.067 -7.201 11.675 1.00 92.12 175 LEU A C 1
ATOM 1370 O O . LEU A 1 175 ? -11.149 -7.557 10.928 1.00 92.12 175 LEU A O 1
ATOM 1374 N N . ARG A 1 176 ? -12.506 -7.988 12.665 1.00 92.12 176 ARG A N 1
ATOM 1375 C CA . ARG A 1 176 ? -11.983 -9.345 12.902 1.00 92.12 176 ARG A CA 1
ATOM 1376 C C . ARG A 1 176 ? -12.375 -10.304 11.784 1.00 92.12 176 ARG A C 1
ATOM 1378 O O . ARG A 1 176 ? -11.541 -11.114 11.372 1.00 92.12 176 ARG A O 1
ATOM 1385 N N . GLU A 1 177 ? -13.599 -10.202 11.273 1.00 92.06 177 GLU A N 1
ATOM 1386 C CA . GLU A 1 177 ? -14.050 -10.992 10.125 1.00 92.06 177 GLU A CA 1
ATOM 1387 C C . GLU A 1 177 ? -13.229 -10.677 8.870 1.00 92.06 177 GLU A C 1
ATOM 1389 O O . GLU A 1 177 ? -12.728 -11.603 8.222 1.00 92.06 177 GLU A O 1
ATOM 1394 N N . GLN A 1 178 ? -12.994 -9.393 8.578 1.00 90.50 178 GLN A N 1
ATOM 1395 C CA . GLN A 1 178 ? -12.143 -8.969 7.459 1.00 90.50 178 GLN A CA 1
ATOM 1396 C C . GLN A 1 178 ? -10.709 -9.506 7.591 1.00 90.50 178 GLN A C 1
ATOM 1398 O O . GLN A 1 178 ? -10.167 -10.081 6.642 1.00 90.50 178 GLN A O 1
ATOM 1403 N N . LEU A 1 179 ? -10.103 -9.399 8.779 1.00 90.50 179 LEU A N 1
ATOM 1404 C CA . LEU A 1 179 ? -8.764 -9.941 9.037 1.00 90.50 179 LEU A CA 1
ATOM 1405 C C . LEU A 1 179 ? -8.691 -11.456 8.837 1.00 90.50 179 LEU A C 1
ATOM 1407 O O . LEU A 1 179 ? -7.720 -11.960 8.263 1.00 90.50 179 LEU A O 1
ATOM 1411 N N . HIS A 1 180 ? -9.701 -12.188 9.305 1.00 89.25 180 HIS A N 1
ATOM 1412 C CA . HIS A 1 180 ? -9.763 -13.635 9.138 1.00 89.25 180 HIS A CA 1
ATOM 1413 C C . HIS A 1 180 ? -9.933 -14.024 7.662 1.00 89.25 180 HIS A C 1
ATOM 1415 O O . HIS A 1 180 ? -9.281 -14.966 7.206 1.00 89.25 180 HIS A O 1
ATOM 1421 N N . HIS A 1 181 ? -10.736 -13.279 6.897 1.00 87.00 181 HIS A N 1
ATOM 1422 C CA . HIS A 1 181 ? -10.891 -13.501 5.460 1.00 87.00 181 HIS A CA 1
ATOM 1423 C C . HIS A 1 181 ? -9.558 -13.335 4.715 1.00 87.00 181 HIS A C 1
ATOM 1425 O O . HIS A 1 181 ? -9.131 -14.252 4.015 1.00 87.00 181 HIS A O 1
ATOM 1431 N N . ILE A 1 182 ? -8.839 -12.234 4.947 1.00 84.12 182 ILE A N 1
ATOM 1432 C CA . ILE A 1 182 ? -7.546 -11.974 4.289 1.00 84.12 182 ILE A CA 1
ATOM 1433 C C . ILE A 1 182 ? -6.484 -12.990 4.724 1.00 84.12 182 ILE A C 1
ATOM 1435 O O . ILE A 1 182 ? -5.686 -13.450 3.910 1.00 84.12 182 ILE A O 1
ATOM 1439 N N . SER A 1 183 ? -6.476 -13.386 5.999 1.00 79.69 183 SER A N 1
ATOM 1440 C CA . SER A 1 183 ? -5.547 -14.412 6.494 1.00 79.69 183 SER A CA 1
ATOM 1441 C C . SER A 1 183 ? -5.780 -15.764 5.818 1.00 79.69 183 SER A C 1
ATOM 1443 O O . SER A 1 183 ? -4.817 -16.466 5.524 1.00 79.69 183 SER A O 1
ATOM 1445 N N . ARG A 1 184 ? -7.037 -16.121 5.517 1.00 77.25 184 ARG A N 1
ATOM 1446 C CA . ARG A 1 184 ? -7.346 -17.326 4.735 1.00 77.25 184 ARG A CA 1
ATOM 1447 C C . ARG A 1 184 ? -6.861 -17.219 3.298 1.00 77.25 184 ARG A C 1
ATOM 1449 O O . ARG A 1 184 ? -6.265 -18.175 2.823 1.00 77.25 184 ARG A O 1
ATOM 1456 N N . LEU A 1 185 ? -7.070 -16.081 2.639 1.00 70.94 185 LEU A N 1
ATOM 1457 C CA . LEU A 1 185 ? -6.598 -15.866 1.266 1.00 70.94 185 LEU A CA 1
ATOM 1458 C C . LEU A 1 185 ? -5.069 -15.962 1.173 1.00 70.94 185 LEU A C 1
ATOM 1460 O O . LEU A 1 185 ? -4.547 -16.608 0.275 1.00 70.94 185 LEU A O 1
ATOM 1464 N N . SER A 1 186 ? -4.357 -15.411 2.158 1.00 64.12 186 SER A N 1
ATOM 1465 C CA . SER A 1 186 ? -2.894 -15.496 2.240 1.00 64.12 186 SER A CA 1
ATOM 1466 C C . SER A 1 186 ? -2.374 -16.880 2.658 1.00 64.12 186 SER A C 1
ATOM 1468 O O . SER A 1 186 ? -1.188 -17.149 2.482 1.00 64.12 186 SER A O 1
ATOM 1470 N N . SER A 1 187 ? -3.215 -17.736 3.248 1.00 55.53 187 SER A N 1
ATOM 1471 C CA . SER A 1 187 ? -2.838 -19.063 3.756 1.00 55.53 187 SER A CA 1
ATOM 1472 C C . SER A 1 187 ? -3.150 -20.199 2.778 1.00 55.53 187 SER A C 1
ATOM 1474 O O . SER A 1 187 ? -2.939 -21.358 3.136 1.00 55.53 187 SER A O 1
ATOM 1476 N N . VAL A 1 188 ? -3.629 -19.910 1.564 1.00 42.22 188 VAL A N 1
ATOM 1477 C CA . VAL A 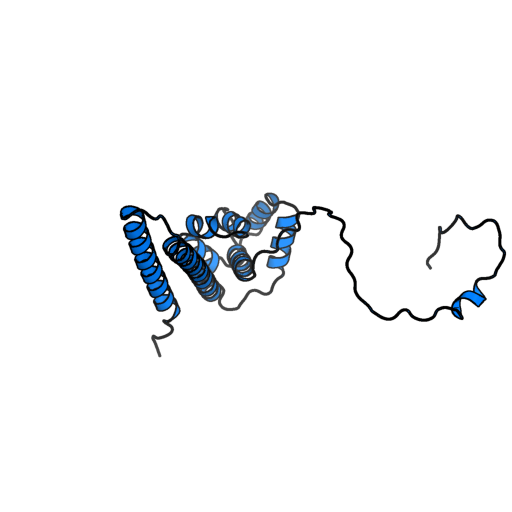1 188 ? -3.776 -20.923 0.510 1.00 42.22 188 VAL A CA 1
ATOM 1478 C C . VAL A 1 188 ? -2.544 -20.901 -0.399 1.00 42.22 188 VAL A C 1
ATOM 1480 O O . VAL A 1 188 ? -2.521 -20.174 -1.386 1.00 42.22 188 VAL A O 1
ATOM 1483 N N . PRO A 1 189 ? -1.546 -21.756 -0.132 1.00 47.34 189 PRO A N 1
ATOM 1484 C CA . PRO A 1 189 ? -0.749 -22.357 -1.179 1.00 47.34 189 PRO A CA 1
ATOM 1485 C C . PRO A 1 189 ? -1.030 -23.861 -1.168 1.00 47.34 189 PRO A C 1
ATOM 1487 O O . PRO A 1 189 ? -0.195 -24.643 -0.734 1.00 47.34 189 PRO A O 1
ATOM 1490 N N . GLU A 1 190 ? -2.217 -24.299 -1.593 1.00 49.75 190 GLU A N 1
ATOM 1491 C CA . GLU A 1 190 ? -2.398 -25.722 -1.903 1.00 49.75 190 GLU A CA 1
ATOM 1492 C C . GLU A 1 190 ? -3.550 -25.977 -2.881 1.00 49.75 190 GLU A C 1
ATOM 1494 O O . GLU A 1 190 ? -4.715 -26.053 -2.501 1.00 49.75 190 GLU A O 1
ATOM 1499 N N . ALA A 1 191 ? -3.186 -26.107 -4.159 1.00 36.62 191 ALA A N 1
ATOM 1500 C CA . ALA A 1 191 ? -3.698 -27.091 -5.119 1.00 36.62 191 ALA A CA 1
ATOM 1501 C C . ALA A 1 191 ? -2.989 -26.832 -6.464 1.00 36.62 191 ALA A C 1
ATOM 1503 O O . ALA A 1 191 ? -3.117 -25.750 -7.016 1.00 36.62 191 ALA A O 1
ATOM 1504 N N . GLY A 1 192 ? -2.224 -27.732 -7.071 1.00 42.56 192 GLY A N 1
ATOM 1505 C CA . GLY A 1 192 ? -1.890 -29.113 -6.763 1.00 42.56 192 GLY A CA 1
ATOM 1506 C C . GLY A 1 192 ? -1.002 -29.660 -7.891 1.00 42.56 192 GLY A C 1
ATOM 1507 O O . GLY A 1 192 ? -1.062 -29.146 -9.000 1.00 42.56 192 GLY A O 1
ATOM 1508 N N . ARG A 1 193 ? -0.190 -30.664 -7.541 1.00 37.84 193 ARG A N 1
ATOM 1509 C CA . ARG A 1 193 ? 0.462 -31.698 -8.378 1.00 37.84 193 ARG A CA 1
ATOM 1510 C C . ARG A 1 193 ? 0.865 -31.366 -9.816 1.00 37.84 193 ARG A C 1
ATOM 1512 O O . ARG A 1 193 ? -0.025 -31.283 -10.686 1.00 37.84 193 ARG A O 1
#

Secondary structure (DSSP, 8-state):
----------SS----GGGGGGS-PPPP----------------PPPHHHHHHHHHHHH-HHHHHHHHTS-HHHHHTTSTT-HHHHHHHHS---TT-HHHHHHHHTTS-HHHHHHHHHHHTSPPPSSHHHHHHHHHHHHHHHHHHHHHHHHHHHHTSTT--HHHHHHHHHHHHHHHHHHHHHHHHHT------

Mean predicted aligned error: 14.17 Å

Nearest PDB structures (foldseek):
  4im9-assembly2_B  TM=6.526E-01  e=2.521E-02  Vibrio cholerae O395
  8zak-assembly2_B  TM=4.899E-01  e=1.471E+00  Campylobacter jejuni
  3mq1-assembly1_A  TM=4.805E-01  e=8.964E+00  Dermatophagoides pteronyssinus

Radius of gyration: 27.54 Å; Cα contacts (8 Å, |Δi|>4): 119; chains: 1; bounding box: 84×70×53 Å

pLDDT: mean 77.96, std 22.15, range [31.17, 96.31]

Solvent-accessible surface area (backbone atoms only — not comparable to full-atom values): 12139 Å² total; per-residue (Å²): 131,86,84,84,86,90,82,81,78,82,84,87,78,98,72,73,83,87,63,64,83,82,71,71,82,81,83,72,94,78,89,83,90,83,91,73,92,72,82,66,80,65,76,71,74,45,56,68,63,54,49,52,48,39,41,36,49,55,64,31,61,66,25,27,50,56,52,66,75,45,75,48,69,73,55,38,75,75,39,89,66,30,63,67,46,51,52,56,70,72,44,88,61,40,42,92,34,71,68,39,46,52,57,54,50,72,75,45,54,77,67,55,38,52,53,53,53,54,43,72,72,49,84,79,65,83,61,51,45,63,51,40,52,53,47,51,53,51,50,51,48,53,53,46,52,51,50,41,52,52,50,57,54,57,72,70,48,87,87,69,50,74,68,55,51,54,50,48,52,50,52,48,50,54,45,51,52,53,48,52,52,53,50,50,65,74,66,62,88,83,86,79,137

Foldseek 3Di:
DDDDDPDDDDDDDDDDPVPPVVPDDDDDDDDDDDDDPPPPPPLPQADPLLLLLLLLLQAPQLLVVVCLPDPNVVLLVQDPRNVLVVLSNPAPADNPDPVSSVVSLVPDDPNSNVSSVVSPPDDNDPPSNVSSLVSVLVSVLVSLVVVLVVLVVVLPDPPDDPVSNVVSVVSNVVSVVVNVVSVVVVPDPDDDD

Sequence (193 aa):
MRGEVSNKMSARLGVPASEFEKLTPKPRLERTNENGPASSQAAIAPRHDIAVLCLLALRDEAARKFLLEQNWREVLQQISGAELLARILESELRPDDPVSLNSFMSQLTAEEEGLVSAWLMQKMPANATEVAEGWWNGLIQATLRRQLEIAETRMRLPQLTTGEVVNLQKEIVDLREQLHHISRLSSVPEAGR